Protein AF-A0AAT9GGW8-F1 (afdb_monomer)

Structure (mmCIF, N/CA/C/O backbone):
data_AF-A0AAT9GGW8-F1
#
_entry.id   AF-A0AAT9GGW8-F1
#
loop_
_atom_site.group_PDB
_atom_site.id
_atom_site.type_symbol
_atom_site.label_atom_id
_atom_site.label_alt_id
_atom_site.label_comp_id
_atom_site.label_asym_id
_atom_site.label_entity_id
_atom_site.label_seq_id
_atom_site.pdbx_PDB_ins_code
_atom_site.Cartn_x
_atom_site.Cartn_y
_atom_site.Cartn_z
_atom_site.occupancy
_atom_site.B_iso_or_equiv
_atom_site.auth_seq_id
_atom_site.auth_comp_id
_atom_site.auth_asym_id
_atom_site.auth_atom_id
_atom_site.pdbx_PDB_model_num
ATOM 1 N N . MET A 1 1 ? 1.748 -6.136 33.610 1.00 39.25 1 MET A N 1
ATOM 2 C CA . MET A 1 1 ? 0.748 -6.525 32.597 1.00 39.25 1 MET A CA 1
ATOM 3 C C . MET A 1 1 ? -0.474 -5.675 32.874 1.00 39.25 1 MET A C 1
ATOM 5 O O . MET A 1 1 ? -1.261 -6.036 33.737 1.00 39.25 1 MET A O 1
ATOM 9 N N . GLU A 1 2 ? -0.549 -4.494 32.266 1.00 43.25 2 GLU A N 1
ATOM 10 C CA . GLU A 1 2 ? -1.759 -3.670 32.322 1.00 43.25 2 GLU A CA 1
ATOM 11 C C . GLU A 1 2 ? -2.830 -4.357 31.473 1.00 43.25 2 GLU A C 1
ATOM 13 O O . GLU A 1 2 ? -2.576 -4.725 30.326 1.00 43.25 2 GLU A O 1
ATOM 18 N N . GLN A 1 3 ? -3.988 -4.629 32.073 1.00 42.25 3 GLN A N 1
ATOM 19 C CA . GLN A 1 3 ? -5.160 -5.096 31.342 1.00 42.25 3 GLN A CA 1
ATOM 20 C C . GLN A 1 3 ? -5.678 -3.920 30.510 1.00 42.25 3 GLN A C 1
ATOM 22 O O . GLN A 1 3 ? -6.207 -2.964 31.071 1.00 42.25 3 GLN A O 1
ATOM 27 N N . GLU A 1 4 ? -5.496 -3.976 29.189 1.00 46.75 4 GLU A N 1
ATOM 28 C CA . GLU A 1 4 ? -6.135 -3.036 28.264 1.00 46.75 4 GLU A CA 1
ATOM 29 C C . GLU A 1 4 ? -7.661 -3.124 28.415 1.00 46.75 4 GLU A C 1
ATOM 31 O O . GLU A 1 4 ? -8.244 -4.212 28.464 1.00 46.75 4 GLU A O 1
ATOM 36 N N . ASN A 1 5 ? -8.302 -1.963 28.524 1.00 54.16 5 ASN A N 1
ATOM 37 C CA . ASN A 1 5 ? -9.736 -1.835 28.736 1.00 54.16 5 ASN A CA 1
ATOM 38 C C . ASN A 1 5 ? -10.477 -2.278 27.453 1.00 54.16 5 ASN A C 1
ATOM 40 O O . ASN A 1 5 ? -10.202 -1.725 26.385 1.00 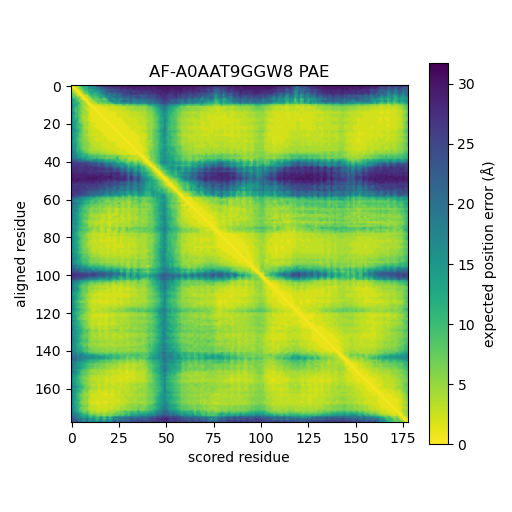54.16 5 ASN A O 1
ATOM 44 N N . PRO A 1 6 ? -11.426 -3.232 27.504 1.00 58.69 6 PRO A N 1
ATOM 45 C CA . PRO A 1 6 ? -12.020 -3.836 26.304 1.00 58.69 6 PRO A CA 1
ATOM 46 C C . PRO A 1 6 ? -12.742 -2.849 25.366 1.00 58.69 6 PRO A C 1
ATOM 48 O O . PRO A 1 6 ? -12.901 -3.140 24.180 1.00 58.69 6 PRO A O 1
ATOM 51 N N . SER A 1 7 ? -13.154 -1.673 25.856 1.00 61.94 7 SER A N 1
ATOM 52 C CA . SER A 1 7 ? -13.739 -0.601 25.035 1.00 61.94 7 SER A CA 1
ATOM 53 C C . SER A 1 7 ? -12.713 0.111 24.140 1.00 61.94 7 SER A C 1
ATOM 55 O O . SER A 1 7 ? -13.011 0.437 22.989 1.00 61.94 7 SER A O 1
ATOM 57 N N . GLU A 1 8 ? -11.490 0.322 24.631 1.00 62.25 8 GLU A N 1
ATOM 58 C CA . GLU A 1 8 ? -10.406 0.957 23.870 1.00 62.25 8 GLU A CA 1
ATOM 59 C C . GLU A 1 8 ? -9.864 0.004 22.803 1.00 62.25 8 GLU A C 1
ATOM 61 O O . GLU A 1 8 ? -9.620 0.409 21.663 1.00 62.25 8 GLU A O 1
ATOM 66 N N . THR A 1 9 ? -9.773 -1.288 23.134 1.00 61.94 9 THR A N 1
ATOM 67 C CA . THR A 1 9 ? -9.351 -2.333 22.195 1.00 61.94 9 THR A CA 1
ATOM 68 C C . THR A 1 9 ? -10.318 -2.452 21.013 1.00 61.94 9 THR A C 1
ATOM 70 O O . THR A 1 9 ? -9.878 -2.599 19.872 1.00 61.94 9 THR A O 1
ATOM 73 N N . ASN A 1 10 ? -11.629 -2.336 21.257 1.00 75.56 10 ASN A N 1
ATOM 74 C CA . ASN A 1 10 ? -12.635 -2.404 20.195 1.00 75.56 10 ASN A CA 1
ATOM 75 C C . ASN A 1 10 ? -12.562 -1.179 19.261 1.00 75.56 10 ASN A C 1
ATOM 77 O O . ASN A 1 10 ? -12.507 -1.326 18.040 1.00 75.56 10 ASN A O 1
ATOM 81 N N . THR A 1 11 ? -12.413 0.021 19.833 1.00 84.75 11 THR A N 1
ATOM 82 C CA . THR A 1 11 ? -12.262 1.276 19.072 1.00 84.75 11 THR A CA 1
ATOM 83 C C . THR A 1 11 ? -11.014 1.259 18.174 1.00 84.75 11 THR A C 1
ATOM 85 O O . THR A 1 11 ? -11.067 1.657 17.008 1.00 84.75 11 THR A O 1
ATOM 88 N N . LEU A 1 12 ? -9.877 0.754 18.674 1.00 87.44 12 LEU A N 1
ATOM 89 C CA . LEU A 1 12 ? -8.646 0.633 17.882 1.00 87.44 12 LEU A CA 1
ATOM 90 C C . LEU A 1 12 ? -8.810 -0.346 16.710 1.00 87.44 12 LEU A C 1
ATOM 92 O O . LEU A 1 12 ? -8.311 -0.098 15.608 1.00 87.44 12 LEU A O 1
ATOM 96 N N . GLN A 1 13 ? -9.511 -1.459 16.927 1.00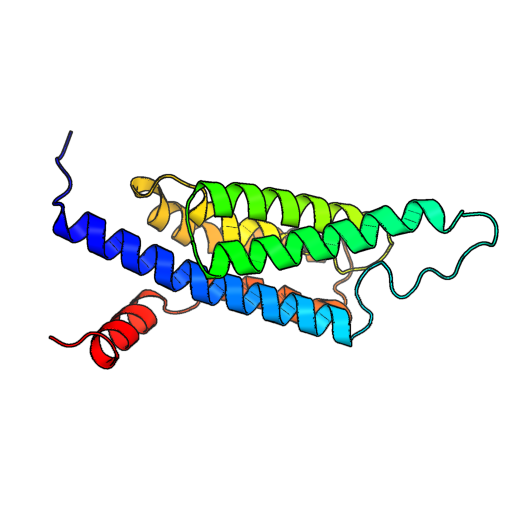 87.50 13 GLN A N 1
ATOM 97 C CA . GLN A 1 13 ? -9.777 -2.435 15.874 1.00 87.50 13 GLN A CA 1
ATOM 98 C C . GLN A 1 13 ? -10.686 -1.866 14.784 1.00 87.50 13 GLN A C 1
ATOM 100 O O . GLN A 1 13 ? -10.432 -2.097 13.601 1.00 87.50 13 GLN A O 1
ATOM 105 N N . GLU A 1 14 ? -11.713 -1.103 15.146 1.00 89.38 14 GLU A N 1
ATOM 106 C CA . GLU A 1 14 ? -12.577 -0.403 14.191 1.00 89.38 14 GLU A CA 1
ATOM 107 C C . GLU A 1 14 ? -11.804 0.637 13.382 1.00 89.38 14 GLU A C 1
ATOM 109 O O . GLU A 1 14 ? -11.874 0.632 12.150 1.00 89.38 14 GLU A O 1
ATOM 114 N N . TYR A 1 15 ? -10.973 1.442 14.049 1.00 91.31 15 TYR A N 1
ATOM 115 C CA . TYR A 1 15 ? -10.089 2.406 13.398 1.00 91.31 15 TYR A CA 1
ATOM 116 C C . TYR A 1 15 ? -9.149 1.735 12.386 1.00 91.31 15 TYR A C 1
ATOM 118 O O . TYR A 1 15 ? -9.053 2.147 11.226 1.00 91.31 15 TYR A O 1
ATOM 126 N N . LYS A 1 16 ? -8.511 0.628 12.783 1.00 91.44 16 LYS A N 1
ATOM 127 C CA . LYS A 1 16 ? -7.634 -0.164 11.912 1.00 91.44 16 LYS A CA 1
ATOM 128 C C . LYS A 1 16 ? -8.386 -0.715 10.698 1.00 91.44 16 LYS A C 1
ATOM 130 O O . LYS A 1 16 ? -7.886 -0.621 9.577 1.00 91.44 16 LYS A O 1
ATOM 135 N N . LYS A 1 17 ? -9.588 -1.271 10.891 1.00 91.00 17 LYS A N 1
ATOM 136 C CA . LYS A 1 17 ? -10.431 -1.788 9.796 1.00 91.00 17 LYS A CA 1
ATOM 137 C C . LYS A 1 17 ? -10.855 -0.670 8.840 1.00 91.00 17 LYS A C 1
ATOM 139 O O . LYS A 1 17 ? -10.838 -0.876 7.628 1.00 91.00 17 LYS A O 1
ATOM 144 N N . PHE A 1 18 ? -11.201 0.504 9.367 1.00 92.62 18 PHE A N 1
ATOM 145 C CA . PHE A 1 18 ? -11.548 1.687 8.580 1.00 92.62 18 PHE A CA 1
ATOM 146 C C . PHE A 1 18 ? -10.389 2.122 7.675 1.00 92.62 18 PHE A C 1
ATOM 148 O O . PHE A 1 18 ? -10.555 2.217 6.458 1.00 92.62 18 PHE A O 1
ATOM 155 N N . MET A 1 19 ? -9.194 2.299 8.244 1.00 93.94 19 MET A N 1
ATOM 156 C CA . MET A 1 19 ? -8.002 2.664 7.473 1.00 93.94 19 MET A CA 1
ATOM 157 C C . MET A 1 19 ? -7.664 1.611 6.416 1.00 93.94 19 MET A C 1
ATOM 159 O O . MET A 1 19 ? -7.423 1.951 5.258 1.00 93.94 19 MET A O 1
ATOM 163 N N . ALA A 1 20 ? -7.693 0.329 6.793 1.00 92.38 20 ALA A N 1
ATOM 164 C CA . ALA A 1 20 ? -7.398 -0.777 5.889 1.00 92.38 20 ALA A CA 1
ATOM 165 C C . ALA A 1 20 ? -8.328 -0.788 4.668 1.00 92.38 20 ALA A C 1
ATOM 167 O O . ALA A 1 20 ? -7.858 -0.982 3.551 1.00 92.38 20 ALA A O 1
ATOM 168 N N . ARG A 1 21 ? -9.626 -0.514 4.857 1.00 91.94 21 ARG A N 1
ATOM 169 C CA . ARG A 1 21 ? -10.605 -0.425 3.762 1.00 91.94 21 ARG A CA 1
ATOM 170 C C . ARG A 1 21 ? -10.289 0.703 2.790 1.00 91.94 21 ARG A C 1
ATOM 172 O O . ARG A 1 21 ? -10.301 0.488 1.58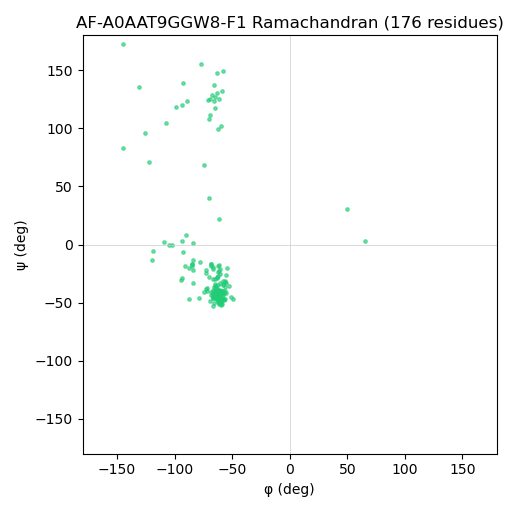2 1.00 91.94 21 ARG A O 1
ATOM 179 N N . ILE A 1 22 ? -9.976 1.891 3.302 1.00 92.44 22 ILE A N 1
ATOM 180 C CA . ILE A 1 22 ? -9.641 3.039 2.452 1.00 92.44 22 ILE A CA 1
ATOM 181 C C . ILE A 1 22 ? -8.357 2.759 1.667 1.00 92.44 22 ILE A C 1
ATOM 183 O O . ILE A 1 22 ? -8.317 2.984 0.461 1.00 92.44 22 ILE A O 1
ATOM 187 N N . ILE A 1 23 ? -7.329 2.216 2.322 1.00 92.94 23 ILE A N 1
ATOM 188 C CA . ILE A 1 23 ? -6.047 1.896 1.680 1.00 92.94 23 ILE A CA 1
ATOM 189 C C . ILE A 1 23 ? -6.213 0.781 0.649 1.00 92.94 23 ILE A C 1
ATOM 191 O O . ILE A 1 23 ? -5.679 0.892 -0.450 1.00 92.94 23 ILE A O 1
ATOM 195 N N . ALA A 1 24 ? -6.985 -0.263 0.955 1.00 91.75 24 ALA A N 1
ATOM 196 C CA . ALA A 1 24 ? -7.316 -1.309 -0.005 1.00 91.75 24 ALA A CA 1
ATOM 197 C C . ALA A 1 24 ? -8.050 -0.722 -1.218 1.00 91.75 24 ALA A C 1
ATOM 199 O O . ALA A 1 24 ? -7.634 -0.949 -2.348 1.00 91.75 24 ALA A O 1
ATOM 200 N N . GLY A 1 25 ? -9.077 0.105 -1.006 1.00 90.75 25 GLY A N 1
ATOM 201 C CA . GLY A 1 25 ? -9.789 0.778 -2.095 1.00 90.75 25 GLY A CA 1
ATOM 202 C C . GLY A 1 25 ? -8.863 1.651 -2.946 1.00 90.75 25 GLY A C 1
ATOM 203 O O . GLY A 1 25 ? -8.920 1.611 -4.173 1.00 90.75 25 GLY A O 1
ATOM 204 N N . TRP A 1 26 ? -7.944 2.376 -2.308 1.00 92.81 26 TRP A N 1
ATOM 205 C CA . TRP A 1 26 ? -6.938 3.181 -2.995 1.00 92.81 26 TRP A CA 1
ATOM 206 C C . TRP A 1 26 ? -6.005 2.319 -3.849 1.00 92.81 26 TRP A C 1
ATOM 208 O O . TRP A 1 26 ? -5.796 2.605 -5.028 1.00 92.81 26 TRP A O 1
ATOM 218 N N . LEU A 1 27 ? -5.469 1.235 -3.284 1.00 90.81 27 LEU A N 1
ATOM 219 C CA . LEU A 1 27 ? -4.628 0.290 -4.012 1.00 90.81 27 LEU A CA 1
ATOM 220 C C . LEU A 1 27 ? -5.388 -0.288 -5.214 1.00 90.81 27 LEU A C 1
ATOM 222 O O . LEU A 1 27 ? -4.839 -0.317 -6.310 1.00 90.81 27 LEU A O 1
ATOM 226 N N . PHE A 1 28 ? -6.660 -0.663 -5.051 1.00 89.50 28 PHE A N 1
ATOM 227 C CA . PHE A 1 28 ? -7.492 -1.158 -6.152 1.00 89.50 28 PHE A CA 1
ATOM 228 C C . PHE A 1 28 ? -7.590 -0.146 -7.298 1.00 89.50 28 PHE A C 1
ATOM 230 O O . PHE A 1 28 ? -7.367 -0.494 -8.457 1.00 89.50 28 PHE A O 1
ATOM 237 N N . LEU A 1 29 ? -7.867 1.122 -6.975 1.00 90.69 29 LEU A N 1
ATOM 238 C CA . LEU A 1 29 ? -7.943 2.200 -7.961 1.00 90.69 29 LEU A CA 1
ATOM 239 C C . LEU A 1 29 ? -6.616 2.396 -8.696 1.00 90.69 29 LEU A C 1
ATOM 241 O O . LEU A 1 29 ? -6.613 2.576 -9.910 1.00 90.69 29 LEU A O 1
ATOM 245 N N . ILE A 1 30 ? -5.483 2.307 -7.994 1.00 88.88 30 ILE A N 1
ATOM 246 C CA . ILE A 1 30 ? -4.164 2.361 -8.633 1.00 88.88 30 ILE A CA 1
ATOM 247 C C . ILE A 1 30 ? -4.003 1.210 -9.624 1.00 88.88 30 ILE A C 1
ATOM 249 O O . ILE A 1 30 ? -3.581 1.448 -10.753 1.00 88.88 30 ILE A O 1
ATOM 253 N N . PHE A 1 31 ? -4.358 -0.017 -9.237 1.00 83.88 31 PHE A N 1
ATOM 254 C CA . PHE A 1 31 ? -4.296 -1.175 -10.131 1.00 83.88 31 PHE A CA 1
ATOM 255 C C . PHE A 1 31 ? -5.159 -0.975 -11.384 1.00 83.88 31 PHE A C 1
ATOM 257 O O . PHE A 1 31 ? -4.691 -1.265 -12.484 1.00 83.88 31 PHE A O 1
ATOM 264 N N . LEU A 1 32 ? -6.366 -0.416 -11.246 1.00 85.12 32 LEU A N 1
ATOM 265 C CA . LEU A 1 32 ? -7.218 -0.064 -12.385 1.00 85.12 32 LEU A CA 1
ATOM 266 C C . LEU A 1 32 ? -6.584 1.013 -13.275 1.00 85.12 32 LEU A C 1
ATOM 268 O O . LEU A 1 32 ? -6.569 0.862 -14.492 1.00 85.12 32 LEU A O 1
ATOM 272 N N . CYS A 1 33 ? -6.018 2.076 -12.700 1.00 86.19 33 CYS A N 1
ATOM 273 C CA . CYS A 1 33 ? -5.332 3.122 -13.465 1.00 86.19 33 CYS A CA 1
ATOM 274 C C . CYS A 1 33 ? -4.116 2.579 -14.229 1.00 86.19 33 CYS A C 1
ATOM 276 O O . CYS A 1 33 ? -3.897 2.934 -15.388 1.00 86.19 33 CYS A O 1
ATOM 278 N N . LEU A 1 34 ? -3.325 1.706 -13.599 1.00 79.75 34 LEU A N 1
ATOM 279 C CA . LEU A 1 34 ? -2.182 1.054 -14.240 1.00 79.75 34 LEU A CA 1
ATOM 280 C C . LEU A 1 34 ? -2.623 0.109 -15.362 1.00 79.75 34 LEU A C 1
ATOM 282 O O . LEU A 1 34 ? -1.960 0.041 -16.395 1.00 79.75 34 LEU A O 1
ATOM 286 N N . TRP A 1 35 ? -3.753 -0.576 -15.184 1.00 77.75 35 TRP A N 1
ATOM 287 C CA . TRP A 1 35 ? -4.339 -1.417 -16.222 1.00 77.75 35 TRP A CA 1
ATOM 288 C C . TRP A 1 35 ? -4.830 -0.595 -17.416 1.00 77.75 35 TRP A C 1
ATOM 290 O O . TRP A 1 35 ? -4.385 -0.820 -18.533 1.00 77.75 35 TRP A O 1
ATOM 300 N N . MET A 1 36 ? -5.656 0.430 -17.183 1.00 80.44 36 MET A N 1
ATOM 301 C CA . MET A 1 36 ? -6.181 1.299 -18.248 1.00 80.44 36 MET A CA 1
ATOM 302 C C . MET A 1 36 ? -5.083 2.035 -19.030 1.00 80.44 36 MET A C 1
ATOM 304 O O . MET A 1 36 ? -5.291 2.417 -20.177 1.00 80.44 36 MET A O 1
ATOM 308 N N . SER A 1 37 ? -3.918 2.257 -18.415 1.00 75.44 37 SER A N 1
ATOM 309 C CA . SER A 1 37 ? -2.769 2.914 -19.052 1.00 75.44 37 SER A CA 1
ATOM 310 C C . SER A 1 37 ? -1.805 1.948 -19.754 1.00 75.44 37 SER A C 1
ATOM 312 O O . SER A 1 37 ? -0.726 2.379 -20.175 1.00 75.44 37 SER A O 1
ATOM 314 N N . ASN A 1 38 ? -2.164 0.660 -19.878 1.00 72.69 38 ASN A N 1
ATOM 315 C CA . ASN A 1 38 ? -1.315 -0.409 -20.424 1.00 72.69 38 ASN A CA 1
ATOM 316 C C . ASN A 1 38 ? 0.084 -0.429 -19.777 1.00 72.69 38 ASN A C 1
ATOM 318 O O . ASN A 1 38 ? 1.110 -0.715 -20.402 1.00 72.69 38 ASN A O 1
ATOM 322 N N . ALA A 1 39 ? 0.152 -0.020 -18.508 1.00 71.25 39 ALA A N 1
ATOM 323 C CA . ALA A 1 39 ? 1.393 0.091 -17.759 1.00 71.25 39 ALA A CA 1
ATOM 324 C C . ALA A 1 39 ? 1.785 -1.269 -17.154 1.00 71.25 39 ALA A C 1
ATOM 326 O O . ALA A 1 39 ? 2.968 -1.522 -16.917 1.00 71.25 39 ALA A O 1
ATOM 327 N N . LEU A 1 40 ? 0.821 -2.177 -16.990 1.00 69.88 40 LEU A N 1
ATOM 328 C CA . LEU A 1 40 ? 1.020 -3.533 -16.484 1.00 69.88 40 LEU A CA 1
ATOM 329 C C . LEU A 1 40 ? 1.918 -4.371 -17.416 1.00 69.88 40 LEU A C 1
ATOM 331 O O . LEU A 1 40 ? 1.936 -4.154 -18.631 1.00 69.88 40 LEU A O 1
ATOM 335 N N . PRO A 1 41 ? 2.715 -5.308 -16.868 1.00 55.84 41 PRO A N 1
ATOM 336 C CA . PRO A 1 41 ? 3.867 -5.900 -17.541 1.00 55.84 41 PRO A CA 1
ATOM 337 C C . PRO A 1 41 ? 3.455 -6.794 -18.720 1.00 55.84 41 PRO A C 1
ATOM 339 O O . PRO A 1 41 ? 4.264 -7.030 -19.609 1.00 55.84 41 PRO A O 1
ATOM 342 N N . PHE A 1 42 ? 2.195 -7.230 -18.765 1.00 57.97 42 PHE A N 1
ATOM 343 C CA . PHE A 1 42 ? 1.642 -8.106 -19.791 1.00 57.97 42 PHE A CA 1
ATOM 344 C C . PHE A 1 42 ? 1.178 -7.379 -21.066 1.00 57.97 42 PHE A C 1
ATOM 346 O O . PHE A 1 42 ? 0.985 -8.046 -22.075 1.00 57.97 42 PHE A O 1
ATOM 353 N N . ASP A 1 43 ? 1.045 -6.043 -21.071 1.00 51.81 43 ASP A N 1
ATOM 354 C CA . ASP A 1 43 ? 0.466 -5.329 -22.227 1.00 51.81 43 ASP A CA 1
ATOM 355 C C . ASP A 1 43 ? 1.479 -4.935 -23.321 1.00 51.81 43 ASP A C 1
ATOM 357 O O . ASP A 1 43 ? 1.083 -4.723 -24.464 1.00 51.81 43 ASP A O 1
ATOM 361 N N . HIS A 1 44 ? 2.786 -4.860 -23.027 1.00 47.38 44 HIS A N 1
ATOM 362 C CA . HIS A 1 44 ? 3.815 -4.484 -24.023 1.00 47.38 44 HIS A CA 1
ATOM 363 C C . HIS A 1 44 ? 5.125 -5.243 -23.800 1.00 47.38 44 HIS A C 1
ATOM 365 O O . HIS A 1 44 ? 6.062 -4.742 -23.171 1.00 47.38 44 HIS A O 1
ATOM 371 N N . VAL A 1 45 ? 5.196 -6.463 -24.305 1.00 47.81 45 VAL A N 1
ATOM 372 C CA . VAL A 1 45 ? 6.484 -7.089 -24.585 1.00 47.81 45 VAL A CA 1
ATOM 373 C C . VAL A 1 45 ? 6.594 -7.078 -26.098 1.00 47.81 45 VAL A C 1
ATOM 375 O O . VAL A 1 45 ? 5.891 -7.828 -26.766 1.00 47.81 45 VAL A O 1
ATOM 378 N N . ASP A 1 46 ? 7.410 -6.176 -26.648 1.00 45.41 46 ASP A N 1
ATOM 379 C CA . ASP A 1 46 ? 7.869 -6.323 -28.028 1.00 45.41 46 ASP A CA 1
ATOM 380 C C . ASP A 1 46 ? 8.663 -7.627 -28.061 1.00 45.41 46 ASP A C 1
ATOM 382 O O . ASP A 1 46 ? 9.784 -7.704 -27.557 1.00 45.41 46 ASP A O 1
ATOM 386 N N . PHE A 1 47 ? 8.023 -8.696 -28.528 1.00 46.31 47 PHE A N 1
ATOM 387 C CA . PHE A 1 47 ? 8.594 -10.031 -28.495 1.00 46.31 47 PHE A CA 1
ATOM 388 C C . PHE A 1 47 ? 9.830 -10.076 -29.407 1.00 46.31 47 PHE A C 1
ATOM 390 O O . PHE A 1 47 ? 9.679 -9.959 -30.627 1.00 46.31 47 PHE A O 1
ATOM 397 N N . PRO A 1 48 ? 11.052 -10.343 -28.906 1.00 44.03 48 PRO A N 1
ATOM 398 C CA . PRO A 1 48 ? 11.995 -11.071 -29.738 1.00 44.03 48 PRO A CA 1
ATOM 399 C C . PRO A 1 48 ? 11.336 -12.428 -30.018 1.00 44.03 48 PRO A C 1
ATOM 401 O O . PRO A 1 48 ? 10.914 -13.101 -29.078 1.00 44.03 48 PRO A O 1
ATOM 404 N N . GLY A 1 49 ? 11.192 -12.809 -31.291 1.00 49.06 49 GLY A N 1
ATOM 405 C CA . GLY A 1 49 ? 10.388 -13.952 -31.768 1.00 49.06 49 GLY A CA 1
ATOM 406 C C . GLY A 1 49 ? 10.789 -15.356 -31.279 1.00 49.06 49 GLY A C 1
ATOM 407 O O . GLY A 1 49 ? 10.458 -16.338 -31.931 1.00 49.06 49 GLY A O 1
ATOM 408 N N . PHE A 1 50 ? 11.509 -15.459 -30.162 1.00 44.47 50 PHE A N 1
ATOM 409 C CA . PHE A 1 50 ? 12.035 -16.677 -29.554 1.00 44.47 50 PHE A CA 1
ATOM 410 C C . PHE A 1 50 ? 11.508 -16.972 -28.138 1.00 44.47 50 PHE A C 1
ATOM 412 O O . PHE A 1 50 ? 11.838 -18.026 -27.601 1.00 44.47 50 PHE A O 1
ATOM 419 N N . ILE A 1 51 ? 10.717 -16.089 -27.513 1.00 46.50 51 ILE A N 1
ATOM 420 C CA . ILE A 1 51 ? 10.169 -16.337 -26.166 1.00 46.50 51 ILE A CA 1
ATOM 421 C C . ILE A 1 51 ? 8.728 -16.843 -26.281 1.00 46.50 51 ILE A C 1
ATOM 423 O O . ILE A 1 51 ? 7.858 -16.153 -26.805 1.00 46.50 51 ILE A O 1
ATOM 427 N N . ASP A 1 52 ? 8.502 -18.062 -25.790 1.00 48.75 52 ASP A N 1
ATOM 428 C CA . ASP A 1 52 ? 7.225 -18.774 -25.852 1.00 48.75 52 ASP A CA 1
ATOM 429 C C . ASP A 1 52 ? 6.132 -18.066 -25.006 1.00 48.75 52 ASP A C 1
ATOM 431 O O . ASP A 1 52 ? 6.316 -17.874 -23.796 1.00 48.75 52 ASP A O 1
ATOM 435 N N . PRO A 1 53 ? 4.980 -17.699 -25.606 1.00 52.28 53 PRO A N 1
ATOM 436 C CA . PRO A 1 53 ? 3.826 -17.111 -24.918 1.00 52.28 53 PRO A CA 1
ATOM 437 C C . PRO A 1 53 ? 3.291 -17.930 -23.729 1.00 52.28 53 PRO A C 1
ATOM 439 O O . PRO A 1 53 ? 2.606 -17.378 -22.866 1.00 52.28 53 PRO A O 1
ATOM 442 N N . SER A 1 54 ? 3.591 -19.232 -23.653 1.00 52.31 54 SER A N 1
ATOM 443 C CA . SER A 1 54 ? 3.161 -20.116 -22.560 1.00 52.31 54 SER A CA 1
ATOM 444 C C . SER A 1 54 ? 3.735 -19.719 -21.189 1.00 52.31 54 SER A C 1
ATOM 446 O O . SER A 1 54 ? 3.062 -19.879 -20.168 1.00 52.31 54 SER A O 1
ATOM 448 N N . TYR A 1 55 ? 4.919 -19.095 -21.150 1.00 49.50 55 TYR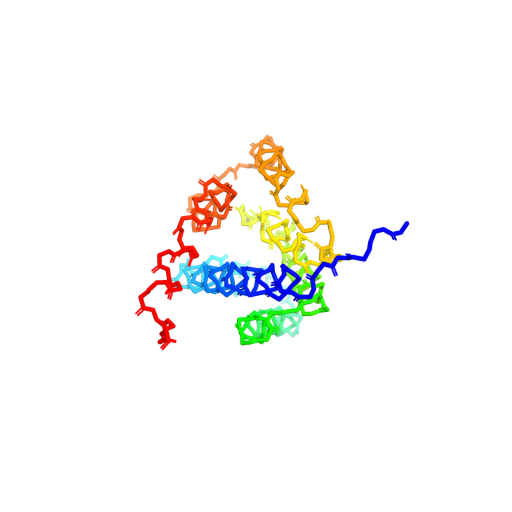 A N 1
ATOM 449 C CA . TYR A 1 55 ? 5.531 -18.581 -19.917 1.00 49.50 55 TYR A CA 1
ATOM 450 C C . TYR A 1 55 ? 4.827 -17.323 -19.374 1.00 49.50 55 TYR A C 1
ATOM 452 O O . TYR A 1 55 ? 4.900 -17.049 -18.175 1.00 49.50 55 TYR A O 1
ATOM 460 N N . PHE A 1 56 ? 4.093 -16.588 -20.220 1.00 49.81 56 PHE A N 1
ATOM 461 C CA . PHE A 1 56 ? 3.393 -15.348 -19.854 1.00 49.81 56 PHE A CA 1
ATOM 462 C C . PHE A 1 56 ? 2.001 -15.558 -19.249 1.00 49.81 56 PHE A C 1
ATOM 464 O O . PHE A 1 56 ? 1.492 -14.660 -18.573 1.00 49.81 56 PHE A O 1
ATOM 471 N N . GLN A 1 57 ? 1.393 -16.744 -19.397 1.00 52.00 57 GLN A N 1
ATOM 472 C CA . GLN A 1 57 ? 0.143 -17.061 -18.688 1.00 52.00 57 GLN A CA 1
ATOM 473 C C . GLN A 1 57 ? 0.311 -16.902 -17.169 1.00 52.00 57 GLN A C 1
ATOM 475 O O . GLN A 1 57 ? -0.609 -16.469 -16.477 1.00 52.00 57 GLN A O 1
ATOM 480 N N . VAL A 1 58 ? 1.516 -17.172 -16.658 1.00 54.31 58 VAL A N 1
ATOM 481 C CA . VAL A 1 58 ? 1.866 -17.090 -15.237 1.00 54.31 58 VAL A CA 1
ATOM 482 C C . VAL A 1 58 ? 1.752 -15.655 -14.690 1.00 54.31 58 VAL A C 1
ATOM 484 O O . VAL A 1 58 ? 1.444 -15.491 -13.512 1.00 54.31 58 VAL A O 1
ATOM 487 N N . ASP A 1 59 ? 1.924 -14.609 -15.507 1.00 62.06 59 ASP A N 1
ATOM 488 C CA . ASP A 1 59 ? 1.879 -13.211 -15.043 1.00 62.06 59 ASP A CA 1
ATOM 489 C C . ASP A 1 59 ? 0.459 -12.631 -14.954 1.00 62.06 59 ASP A C 1
ATOM 491 O O . ASP A 1 59 ? 0.162 -11.874 -14.025 1.00 62.06 59 ASP A O 1
ATOM 495 N N . VAL A 1 60 ? -0.457 -13.044 -15.838 1.00 64.56 60 VAL A N 1
ATOM 496 C CA . VAL A 1 60 ? -1.880 -12.659 -15.751 1.00 64.56 60 VAL A CA 1
ATOM 497 C C . VAL A 1 60 ? -2.512 -13.238 -14.485 1.00 64.56 60 VAL A C 1
ATOM 499 O O . VAL A 1 60 ? -3.200 -12.527 -13.749 1.00 64.56 60 VAL A O 1
ATOM 502 N N . TRP A 1 61 ? -2.216 -14.503 -14.166 1.00 67.44 61 TRP A N 1
ATOM 503 C CA . TRP A 1 61 ? -2.690 -15.127 -12.931 1.00 67.44 61 TRP A CA 1
ATOM 504 C C . TRP A 1 61 ? -2.207 -14.378 -11.688 1.00 67.44 61 TRP A C 1
ATOM 506 O O . TRP A 1 61 ? -3.002 -14.161 -10.777 1.00 67.44 61 TRP A O 1
ATOM 516 N N . LYS A 1 62 ? -0.953 -13.902 -11.649 1.00 70.19 62 LYS A N 1
ATOM 517 C CA . LYS A 1 62 ? -0.438 -13.097 -10.521 1.00 70.19 62 LYS A CA 1
ATOM 518 C C . LYS A 1 62 ? -1.246 -11.819 -10.308 1.00 70.19 62 LYS A C 1
ATOM 520 O O . LYS A 1 62 ? -1.528 -11.465 -9.162 1.00 70.19 62 LYS A O 1
ATOM 525 N N . TRP A 1 63 ? -1.640 -11.135 -11.382 1.00 72.00 63 TRP A N 1
ATOM 526 C CA . TRP A 1 63 ? -2.495 -9.950 -11.293 1.00 72.00 63 TRP A CA 1
ATOM 527 C C . TRP A 1 63 ? -3.904 -10.289 -10.797 1.00 72.00 63 TRP A C 1
ATOM 529 O O . TRP A 1 63 ? -4.403 -9.623 -9.887 1.00 72.00 63 TRP A O 1
ATOM 539 N N . ILE A 1 64 ? -4.519 -11.355 -11.319 1.00 74.19 64 ILE A N 1
ATOM 540 C CA . ILE A 1 64 ? -5.834 -11.831 -10.860 1.00 74.19 64 ILE A CA 1
ATOM 541 C C . ILE A 1 64 ? -5.773 -12.200 -9.375 1.00 74.19 64 ILE A C 1
ATOM 543 O O . ILE A 1 64 ? -6.612 -11.751 -8.599 1.00 74.19 64 ILE A O 1
ATOM 547 N N . PHE A 1 65 ? -4.755 -12.947 -8.939 1.00 80.25 65 PHE A N 1
ATOM 548 C CA . PHE A 1 65 ? -4.583 -13.307 -7.532 1.00 80.25 65 PHE A CA 1
ATOM 549 C C . PHE A 1 65 ? -4.384 -12.078 -6.645 1.00 80.25 65 PHE A C 1
ATOM 551 O O . PHE A 1 65 ? -5.026 -11.973 -5.602 1.00 80.25 65 PHE A O 1
ATOM 558 N N . THR A 1 66 ? -3.544 -11.128 -7.063 1.00 81.62 66 THR A N 1
ATOM 559 C CA . THR A 1 66 ? -3.248 -9.923 -6.272 1.00 81.62 66 THR A CA 1
ATOM 560 C C . THR A 1 66 ? -4.480 -9.025 -6.152 1.00 81.62 66 THR A C 1
ATOM 562 O O . THR A 1 66 ? -4.820 -8.606 -5.050 1.00 81.62 66 THR A O 1
ATOM 565 N N . SER A 1 67 ? -5.197 -8.778 -7.253 1.00 80.00 67 SER A N 1
ATOM 566 C CA . SER A 1 67 ? -6.436 -7.984 -7.262 1.00 80.00 67 SER A CA 1
ATOM 567 C C . SER A 1 67 ? -7.577 -8.668 -6.500 1.00 80.00 67 SER A C 1
ATOM 569 O O . SER A 1 67 ? -8.282 -8.012 -5.734 1.00 80.00 67 SER A O 1
ATOM 571 N N . THR A 1 68 ? -7.710 -9.991 -6.611 1.00 82.00 68 THR A N 1
ATOM 572 C CA . THR A 1 68 ? -8.692 -10.771 -5.842 1.00 82.00 68 THR A CA 1
ATOM 573 C C . THR A 1 68 ? -8.405 -10.694 -4.345 1.00 82.00 68 THR A C 1
ATOM 575 O O . THR A 1 68 ? -9.303 -10.407 -3.557 1.00 82.00 68 THR A O 1
ATOM 578 N N . PHE A 1 69 ? -7.152 -10.884 -3.924 1.00 85.50 69 PHE A N 1
ATOM 579 C CA . PHE A 1 69 ? -6.788 -10.767 -2.509 1.00 85.50 69 PHE A CA 1
ATOM 580 C C . PHE A 1 69 ? -6.923 -9.347 -1.970 1.00 85.50 69 PHE A C 1
ATOM 582 O O . PHE A 1 69 ? -7.223 -9.164 -0.793 1.00 85.50 69 PHE A O 1
ATOM 589 N N . LEU A 1 70 ? -6.743 -8.345 -2.821 1.00 86.19 70 LEU A N 1
ATOM 590 C CA . LEU A 1 70 ? -6.977 -6.953 -2.476 1.00 86.19 70 LEU A CA 1
ATOM 591 C C . LEU A 1 70 ? -8.469 -6.700 -2.198 1.00 86.19 70 LEU A C 1
ATOM 593 O O . LEU A 1 70 ? -8.796 -6.066 -1.196 1.00 86.19 70 LEU A O 1
ATOM 597 N N . LEU A 1 71 ? -9.377 -7.280 -2.993 1.00 84.88 71 LEU A N 1
ATOM 598 C CA . LEU A 1 71 ? -10.819 -7.273 -2.707 1.00 84.88 71 LEU A CA 1
ATOM 599 C C . LEU A 1 71 ? -11.160 -8.048 -1.424 1.00 84.88 71 LEU A C 1
ATOM 601 O O . LEU A 1 71 ? -11.972 -7.586 -0.625 1.00 84.88 71 LEU A O 1
ATOM 605 N N . ILE A 1 72 ? -10.516 -9.191 -1.174 1.00 84.62 72 ILE A N 1
ATOM 606 C CA . ILE A 1 72 ? -10.691 -9.932 0.087 1.00 84.62 72 ILE A CA 1
ATOM 607 C C . ILE A 1 72 ? -10.253 -9.071 1.277 1.00 84.62 72 ILE A C 1
ATOM 609 O O . ILE A 1 72 ? -10.979 -8.982 2.263 1.00 84.62 72 ILE A O 1
ATOM 613 N N . PHE A 1 73 ? -9.102 -8.402 1.184 1.00 87.94 73 PHE A N 1
ATOM 614 C CA . PHE A 1 73 ? -8.593 -7.520 2.234 1.00 87.94 73 PHE A CA 1
ATOM 615 C C . PHE A 1 73 ? -9.484 -6.291 2.456 1.00 87.94 73 PHE A C 1
ATOM 617 O O . PHE A 1 73 ? -9.654 -5.858 3.593 1.00 87.94 73 PHE A O 1
ATOM 624 N N . LEU A 1 74 ? -10.101 -5.763 1.395 1.00 84.94 74 LEU A N 1
ATOM 625 C CA . LEU A 1 74 ? -11.105 -4.703 1.483 1.00 84.94 74 LEU A CA 1
ATOM 626 C C . LEU A 1 74 ? -12.319 -5.147 2.322 1.00 84.94 74 LEU A C 1
ATOM 628 O O . LEU A 1 74 ? -12.807 -4.389 3.157 1.00 84.94 74 LEU A O 1
ATOM 632 N N . ILE A 1 75 ? -12.804 -6.375 2.126 1.00 82.44 75 ILE A N 1
ATOM 633 C CA . ILE A 1 75 ? -13.998 -6.890 2.817 1.00 82.44 75 ILE A CA 1
ATOM 634 C C . ILE A 1 75 ? -13.658 -7.333 4.250 1.00 82.44 75 ILE A C 1
ATOM 636 O O . ILE A 1 75 ? -14.356 -6.970 5.202 1.00 82.44 75 ILE A O 1
ATOM 640 N N . LEU A 1 76 ? -12.566 -8.083 4.409 1.00 85.88 76 LEU A N 1
ATOM 641 C CA . LEU A 1 76 ? -12.108 -8.704 5.654 1.00 85.88 76 LEU A CA 1
ATOM 642 C C . LEU A 1 76 ? -10.687 -8.230 6.010 1.00 85.88 76 LEU A C 1
ATOM 644 O O . LEU A 1 76 ? -9.733 -9.010 5.933 1.00 85.88 76 LEU A O 1
ATOM 648 N N . PRO A 1 77 ? -10.515 -6.960 6.418 1.00 85.56 77 PRO A N 1
ATOM 649 C CA . PRO A 1 77 ? -9.213 -6.451 6.816 1.00 85.56 77 PRO A CA 1
ATOM 650 C C . PRO A 1 77 ? -8.770 -7.092 8.133 1.00 85.56 77 PRO A C 1
ATOM 652 O O . PRO A 1 77 ? -9.329 -6.843 9.202 1.00 85.56 77 PRO A O 1
ATOM 655 N N . GLY A 1 78 ? -7.734 -7.920 8.053 1.00 88.50 78 GLY A N 1
ATOM 656 C CA . GLY A 1 78 ? -7.111 -8.582 9.189 1.00 88.50 78 GLY A CA 1
ATOM 657 C C . GLY A 1 78 ? -5.600 -8.728 9.033 1.00 88.50 78 GLY A C 1
ATOM 658 O O . GLY A 1 78 ? -5.014 -8.460 7.982 1.00 88.50 78 GLY A O 1
ATOM 659 N N . ARG A 1 79 ? -4.957 -9.193 10.107 1.00 90.44 79 ARG A N 1
ATOM 660 C CA . ARG A 1 79 ? -3.502 -9.376 10.156 1.00 90.44 79 ARG A CA 1
ATOM 661 C C . ARG A 1 79 ? -3.005 -10.345 9.084 1.00 90.44 79 ARG A C 1
ATOM 663 O O . ARG A 1 79 ? -2.089 -10.027 8.336 1.00 90.44 79 ARG A O 1
ATOM 670 N N . TYR A 1 80 ? -3.622 -11.521 8.996 1.00 90.31 80 TYR A N 1
ATOM 671 C CA . TYR A 1 80 ? -3.206 -12.560 8.052 1.00 90.31 80 TYR A CA 1
ATOM 672 C C . TYR A 1 80 ? -3.472 -12.162 6.602 1.00 90.31 80 TYR A C 1
ATOM 674 O O . TYR A 1 80 ? -2.613 -12.354 5.749 1.00 90.31 80 TYR A O 1
ATOM 682 N N . THR A 1 81 ? -4.616 -11.533 6.330 1.00 90.94 81 THR A N 1
ATOM 683 C CA . THR A 1 81 ? -4.927 -11.000 4.999 1.00 90.94 81 THR A CA 1
ATOM 684 C C . THR A 1 81 ? -3.960 -9.887 4.597 1.00 90.94 81 THR A C 1
ATOM 686 O O . THR A 1 81 ? -3.559 -9.848 3.442 1.00 90.94 81 THR A O 1
ATOM 689 N N . ALA A 1 82 ? -3.519 -9.036 5.535 1.00 90.31 82 ALA A N 1
ATOM 690 C CA . ALA A 1 82 ? -2.498 -8.021 5.270 1.00 90.31 82 ALA A CA 1
ATOM 691 C C . ALA A 1 82 ? -1.136 -8.651 4.950 1.00 90.31 82 ALA A C 1
ATOM 693 O O . ALA A 1 82 ? -0.481 -8.220 4.009 1.00 90.31 82 ALA A O 1
ATOM 694 N N . ILE A 1 83 ? -0.725 -9.691 5.689 1.00 91.81 83 ILE A N 1
ATOM 695 C CA . ILE A 1 83 ? 0.527 -10.426 5.429 1.00 91.81 83 ILE A CA 1
ATOM 696 C C . ILE A 1 83 ? 0.497 -11.066 4.040 1.00 91.81 83 ILE A C 1
ATOM 698 O O . ILE A 1 83 ? 1.432 -10.889 3.262 1.00 91.81 83 ILE A O 1
ATOM 702 N N . ILE A 1 84 ? -0.578 -11.793 3.722 1.00 91.50 84 ILE A N 1
ATOM 703 C CA . ILE A 1 84 ? -0.724 -12.455 2.422 1.00 91.50 84 ILE A CA 1
ATOM 704 C C . ILE A 1 84 ? -0.744 -11.408 1.309 1.00 91.50 84 ILE A C 1
ATOM 706 O O . ILE A 1 84 ? -0.018 -11.552 0.331 1.00 91.50 84 ILE A O 1
ATOM 710 N N . LEU A 1 85 ? -1.508 -10.324 1.471 1.00 91.19 85 LEU A N 1
ATOM 711 C CA . LEU A 1 85 ? -1.562 -9.260 0.475 1.00 91.19 85 LEU A CA 1
ATOM 712 C C . LEU A 1 85 ? -0.204 -8.568 0.305 1.00 91.19 85 LEU A C 1
ATOM 714 O O . LEU A 1 85 ? 0.198 -8.321 -0.825 1.00 91.19 85 LEU A O 1
ATOM 718 N N . ALA A 1 86 ? 0.533 -8.307 1.387 1.00 91.00 86 ALA A N 1
ATOM 719 C CA . ALA A 1 86 ? 1.876 -7.732 1.322 1.00 91.00 86 ALA A CA 1
ATOM 720 C C . ALA A 1 86 ? 2.848 -8.654 0.575 1.00 91.00 86 ALA A C 1
ATOM 722 O O . ALA A 1 86 ? 3.624 -8.181 -0.254 1.00 91.00 86 ALA A O 1
ATOM 723 N N . PHE A 1 87 ? 2.767 -9.966 0.811 1.00 90.12 87 PHE A N 1
ATOM 724 C CA . PHE A 1 87 ? 3.551 -10.953 0.073 1.00 90.12 87 PHE A CA 1
ATOM 725 C C . PHE A 1 87 ? 3.181 -10.974 -1.415 1.00 90.12 87 PHE A C 1
ATOM 727 O O . PHE A 1 87 ? 4.066 -10.911 -2.265 1.00 90.12 87 PHE A O 1
ATOM 734 N N . LEU A 1 88 ? 1.885 -10.995 -1.741 1.00 88.62 88 LEU A N 1
ATOM 735 C CA . LEU A 1 88 ? 1.402 -10.963 -3.124 1.00 88.62 88 LEU A CA 1
ATOM 736 C C . LEU A 1 88 ? 1.805 -9.671 -3.838 1.00 88.62 88 LEU A C 1
ATOM 738 O O . LEU A 1 88 ? 2.268 -9.731 -4.971 1.00 88.62 88 LEU A O 1
ATOM 742 N N . MET A 1 89 ? 1.707 -8.518 -3.173 1.00 87.25 89 MET A N 1
ATOM 743 C CA . MET A 1 89 ? 2.173 -7.242 -3.716 1.00 87.25 89 MET A CA 1
ATOM 744 C C . MET A 1 89 ? 3.686 -7.228 -3.912 1.00 87.25 89 MET A C 1
ATOM 746 O O . MET A 1 89 ? 4.152 -6.768 -4.948 1.00 87.25 89 MET A O 1
ATOM 750 N N . GLY A 1 90 ? 4.456 -7.771 -2.969 1.00 85.62 90 GLY A N 1
ATOM 751 C CA . GLY A 1 90 ? 5.905 -7.903 -3.109 1.00 85.62 90 GLY A CA 1
ATOM 752 C C . GLY A 1 90 ? 6.280 -8.785 -4.294 1.00 85.62 90 GLY A C 1
ATOM 753 O O . GLY A 1 90 ? 7.127 -8.407 -5.101 1.00 85.62 90 GLY A O 1
ATOM 754 N N . PHE A 1 91 ? 5.595 -9.917 -4.453 1.00 80.75 91 PHE A N 1
ATOM 755 C CA . PHE A 1 91 ? 5.788 -10.813 -5.586 1.00 80.75 91 PHE A CA 1
ATOM 756 C C . PHE A 1 91 ? 5.375 -10.159 -6.910 1.00 80.75 91 PHE A C 1
ATOM 758 O O . PHE A 1 91 ? 6.108 -10.245 -7.891 1.00 80.75 91 PHE A O 1
ATOM 765 N N . PHE A 1 92 ? 4.249 -9.442 -6.930 1.00 78.19 92 PHE A N 1
ATOM 766 C CA . PHE A 1 92 ? 3.802 -8.665 -8.081 1.00 78.19 92 PHE A CA 1
ATOM 767 C C . PHE A 1 92 ? 4.846 -7.615 -8.477 1.00 78.19 92 PHE A C 1
ATOM 769 O O . PHE A 1 92 ? 5.279 -7.600 -9.621 1.00 78.19 92 PHE A O 1
ATOM 776 N N . ILE A 1 93 ? 5.335 -6.797 -7.5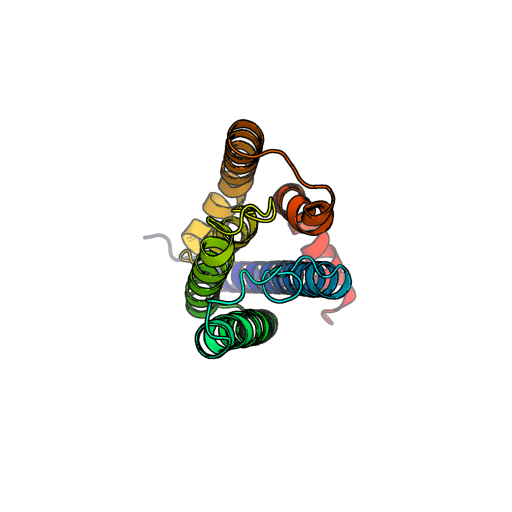45 1.00 78.19 93 ILE A N 1
ATOM 777 C CA . ILE A 1 93 ? 6.377 -5.789 -7.803 1.00 78.19 93 ILE A CA 1
ATOM 778 C C . ILE A 1 93 ? 7.692 -6.431 -8.261 1.00 78.19 93 ILE A C 1
ATOM 780 O O . ILE A 1 93 ? 8.343 -5.902 -9.161 1.00 78.19 93 ILE A O 1
ATOM 784 N N . TYR A 1 94 ? 8.077 -7.576 -7.688 1.00 76.25 94 TYR A N 1
ATOM 785 C CA . TYR A 1 94 ? 9.275 -8.311 -8.097 1.00 76.25 94 TYR A CA 1
ATOM 786 C C . TYR A 1 94 ? 9.235 -8.692 -9.582 1.00 76.25 94 TYR A C 1
ATOM 788 O O . TYR A 1 94 ? 10.262 -8.610 -10.252 1.00 76.25 94 TYR A O 1
ATOM 796 N N . THR A 1 95 ? 8.056 -9.007 -10.136 1.00 73.19 95 THR A N 1
ATOM 797 C CA . THR A 1 95 ? 7.938 -9.273 -11.583 1.00 73.19 95 THR A CA 1
ATOM 798 C C . THR A 1 95 ? 8.312 -8.071 -12.450 1.00 73.19 95 THR A C 1
ATOM 800 O O . THR A 1 95 ? 8.757 -8.265 -13.574 1.00 73.19 95 THR A O 1
ATOM 803 N N . TYR A 1 96 ? 8.241 -6.839 -11.932 1.00 69.38 96 TYR A N 1
ATOM 804 C CA . TYR A 1 96 ? 8.662 -5.645 -12.667 1.00 69.38 96 TYR A CA 1
ATOM 805 C C . TYR A 1 96 ? 10.157 -5.346 -12.565 1.00 69.38 96 TYR A C 1
ATOM 807 O O . TYR A 1 96 ? 10.655 -4.599 -13.408 1.00 69.38 96 TYR A O 1
ATOM 815 N N . LEU A 1 97 ? 10.876 -5.932 -11.598 1.00 65.62 97 LEU A N 1
ATOM 816 C CA . LEU A 1 97 ? 12.276 -5.605 -11.291 1.00 65.62 97 LEU A CA 1
ATOM 817 C C . LEU A 1 97 ? 13.202 -5.739 -12.514 1.00 65.62 97 LEU A C 1
ATOM 819 O O . LEU A 1 97 ? 14.133 -4.955 -12.664 1.00 65.62 97 LEU A O 1
ATOM 823 N N . TYR A 1 98 ? 12.910 -6.686 -13.412 1.00 59.38 98 TYR A N 1
ATOM 824 C CA . TYR A 1 98 ? 13.721 -6.972 -14.603 1.00 59.38 98 TYR A CA 1
ATOM 825 C C . TYR A 1 98 ? 13.065 -6.564 -15.927 1.00 59.38 98 TYR A C 1
ATOM 827 O O . TYR A 1 98 ? 13.645 -6.764 -16.988 1.00 59.38 98 TYR A O 1
ATOM 835 N N . THR A 1 99 ? 11.870 -5.967 -15.892 1.00 59.31 99 THR A N 1
ATOM 836 C CA . THR A 1 99 ? 11.122 -5.607 -17.115 1.00 59.31 99 THR A CA 1
ATOM 837 C C . THR A 1 99 ? 11.547 -4.267 -17.719 1.00 59.31 99 THR A C 1
ATOM 839 O O . THR A 1 99 ? 10.948 -3.812 -18.689 1.00 59.31 99 THR A O 1
ATOM 842 N N . GLY A 1 100 ? 12.533 -3.582 -17.127 1.00 51.91 100 GLY A N 1
ATOM 843 C CA . GLY A 1 100 ? 12.951 -2.234 -17.537 1.00 51.91 100 GLY A CA 1
ATOM 844 C C . GLY A 1 100 ? 11.876 -1.157 -17.327 1.00 51.91 100 GLY A C 1
ATOM 845 O O . GLY A 1 100 ? 12.081 0.006 -17.670 1.00 51.91 100 GLY A O 1
ATOM 846 N N . ARG A 1 101 ? 10.718 -1.519 -16.759 1.00 58.44 101 ARG A N 1
ATOM 847 C CA . ARG A 1 101 ? 9.611 -0.603 -16.504 1.00 58.44 101 ARG A CA 1
ATOM 848 C C . ARG A 1 101 ? 9.769 0.028 -15.130 1.00 58.44 101 ARG A C 1
ATOM 850 O O . ARG A 1 101 ? 9.773 -0.652 -14.109 1.00 58.44 101 ARG A O 1
ATOM 857 N N . ALA A 1 102 ? 9.794 1.353 -15.106 1.00 56.41 102 ALA A N 1
ATOM 858 C CA . ALA A 1 102 ? 9.846 2.202 -13.915 1.00 56.41 102 ALA A CA 1
ATOM 859 C C . ALA A 1 102 ? 8.536 2.210 -13.079 1.00 56.41 102 ALA A C 1
ATOM 861 O O . ALA A 1 102 ? 8.089 3.248 -12.598 1.00 56.41 102 ALA A O 1
ATOM 862 N N . LEU A 1 103 ? 7.898 1.043 -12.939 1.00 65.00 103 LEU A N 1
ATOM 863 C CA . LEU A 1 103 ? 6.699 0.781 -12.129 1.00 65.00 103 LEU A CA 1
ATOM 864 C C . LEU A 1 103 ? 7.004 0.023 -10.837 1.00 65.00 103 LEU A C 1
ATOM 866 O O . LEU A 1 103 ? 6.087 -0.245 -10.060 1.00 65.00 103 LEU A O 1
ATOM 870 N N . PHE A 1 104 ? 8.274 -0.307 -10.591 1.00 73.44 104 PHE A N 1
ATOM 871 C CA . PHE A 1 104 ? 8.710 -0.822 -9.303 1.00 73.44 104 PHE A CA 1
ATOM 872 C C . PHE A 1 104 ? 8.406 0.228 -8.228 1.00 73.44 104 PHE A C 1
ATOM 874 O O . PHE A 1 104 ? 9.093 1.231 -8.119 1.00 73.44 104 PHE A O 1
ATOM 881 N N . ASN A 1 105 ? 7.342 0.043 -7.449 1.00 79.12 105 ASN A N 1
ATOM 882 C CA . ASN A 1 105 ? 6.990 0.988 -6.398 1.00 79.12 105 ASN A CA 1
ATOM 883 C C . ASN A 1 105 ? 6.863 0.262 -5.055 1.00 79.12 105 ASN A C 1
ATOM 885 O O . ASN A 1 105 ? 5.808 -0.280 -4.735 1.00 79.12 105 ASN A O 1
ATOM 889 N N . PRO A 1 106 ? 7.916 0.264 -4.232 1.00 81.44 106 PRO A N 1
ATOM 890 C CA . PRO A 1 106 ? 7.923 -0.469 -2.969 1.00 81.44 106 PRO A CA 1
ATOM 891 C C . PRO A 1 106 ? 6.841 -0.003 -1.972 1.00 81.44 106 PRO A C 1
ATOM 893 O O . PRO A 1 106 ? 6.482 -0.763 -1.070 1.00 81.44 106 PRO A O 1
ATOM 896 N N . ALA A 1 107 ? 6.251 1.190 -2.153 1.00 85.88 107 ALA A N 1
ATOM 897 C CA . ALA A 1 107 ? 5.145 1.668 -1.320 1.00 85.88 107 ALA A CA 1
ATOM 898 C C . ALA A 1 107 ? 3.944 0.713 -1.294 1.00 85.88 107 ALA A C 1
ATOM 900 O O . ALA A 1 107 ? 3.295 0.613 -0.258 1.00 85.88 107 ALA A O 1
ATOM 901 N N . PHE A 1 108 ? 3.685 -0.027 -2.379 1.00 85.56 108 PHE A N 1
ATOM 902 C CA . PHE A 1 108 ? 2.630 -1.047 -2.449 1.00 85.56 108 PHE A CA 1
ATOM 903 C C . PHE A 1 108 ? 2.724 -2.079 -1.308 1.00 85.56 108 PHE A C 1
ATOM 905 O O . PHE A 1 108 ? 1.703 -2.511 -0.783 1.00 85.56 108 PHE A O 1
ATOM 912 N N . VAL A 1 109 ? 3.939 -2.442 -0.881 1.00 89.69 109 VAL A N 1
ATOM 913 C CA . VAL A 1 109 ? 4.157 -3.383 0.232 1.00 89.69 109 VAL A CA 1
ATOM 914 C C . VAL A 1 109 ? 4.183 -2.651 1.566 1.00 89.69 109 VAL A C 1
ATOM 916 O O . VAL A 1 109 ? 3.530 -3.073 2.520 1.00 89.69 109 VAL A O 1
ATOM 919 N N . TRP A 1 110 ? 4.925 -1.544 1.643 1.00 90.25 110 TRP A N 1
ATOM 920 C CA . TRP A 1 110 ? 5.165 -0.847 2.905 1.00 90.25 110 TRP A CA 1
ATOM 921 C C . TRP A 1 110 ? 3.873 -0.384 3.580 1.00 90.25 110 TRP A C 1
ATOM 923 O O . TRP A 1 110 ? 3.740 -0.542 4.793 1.00 90.25 110 TRP A O 1
ATOM 933 N N . VAL A 1 111 ? 2.892 0.107 2.813 1.00 91.88 111 VAL A N 1
ATOM 934 C CA . VAL A 1 111 ? 1.606 0.585 3.361 1.00 91.88 111 VAL A CA 1
ATOM 935 C C . VAL A 1 111 ? 0.794 -0.508 4.064 1.00 91.88 111 VAL A C 1
ATOM 937 O O . VAL A 1 111 ? -0.078 -0.195 4.870 1.00 91.88 111 VAL A O 1
ATOM 940 N N . LEU A 1 112 ? 1.090 -1.785 3.800 1.00 92.12 112 LEU A N 1
ATOM 941 C CA . LEU A 1 112 ? 0.405 -2.933 4.397 1.00 92.12 112 LEU A CA 1
ATOM 942 C C . LEU A 1 112 ? 1.068 -3.422 5.692 1.00 92.12 112 LEU A C 1
ATOM 944 O O . LEU A 1 112 ? 0.417 -4.103 6.488 1.00 92.12 112 LEU A O 1
ATOM 948 N N . ILE A 1 113 ? 2.334 -3.065 5.941 1.00 90.81 113 ILE A N 1
ATOM 949 C CA . ILE A 1 113 ? 3.099 -3.580 7.087 1.00 90.81 113 ILE A CA 1
ATOM 950 C C . ILE A 1 113 ? 2.444 -3.266 8.433 1.00 90.81 113 ILE A C 1
ATOM 952 O O . ILE A 1 113 ? 2.311 -4.198 9.228 1.00 90.81 113 ILE A O 1
ATOM 956 N N . PRO A 1 114 ? 1.975 -2.036 8.720 1.00 91.06 114 PRO A N 1
ATOM 957 C CA . PRO A 1 114 ? 1.347 -1.762 10.011 1.00 91.06 114 PRO A CA 1
ATOM 958 C C . PRO A 1 114 ? 0.143 -2.672 10.288 1.00 91.06 114 PRO A C 1
ATOM 960 O O . PRO A 1 114 ? -0.062 -3.108 11.417 1.00 91.06 114 PRO A O 1
ATOM 963 N N . PHE A 1 115 ? -0.615 -3.052 9.255 1.00 91.88 115 PHE A N 1
ATOM 964 C CA . PHE A 1 115 ? -1.767 -3.948 9.391 1.00 91.88 115 PHE A CA 1
ATOM 965 C C . PHE A 1 115 ? -1.376 -5.408 9.659 1.00 91.88 115 PHE A C 1
ATOM 967 O O . PHE A 1 115 ? -2.156 -6.145 10.267 1.00 91.88 115 PHE A O 1
ATOM 974 N N . ALA A 1 116 ? -0.170 -5.813 9.255 1.00 90.81 116 ALA A N 1
ATOM 975 C CA . ALA A 1 116 ? 0.414 -7.123 9.535 1.00 90.81 116 ALA A CA 1
ATOM 976 C C . ALA A 1 116 ? 0.981 -7.251 10.966 1.00 90.81 116 ALA A C 1
ATOM 978 O O . ALA A 1 116 ? 1.229 -8.370 11.442 1.00 90.81 116 ALA A O 1
ATOM 979 N N . LEU A 1 117 ? 1.171 -6.131 11.670 1.00 90.44 117 LEU A N 1
ATOM 980 C CA . LEU A 1 117 ? 1.628 -6.118 13.057 1.00 90.44 117 LEU A CA 1
ATOM 981 C C . LEU A 1 117 ? 0.493 -6.485 14.039 1.00 90.44 117 LEU A C 1
ATOM 983 O O . LEU A 1 117 ? -0.693 -6.309 13.731 1.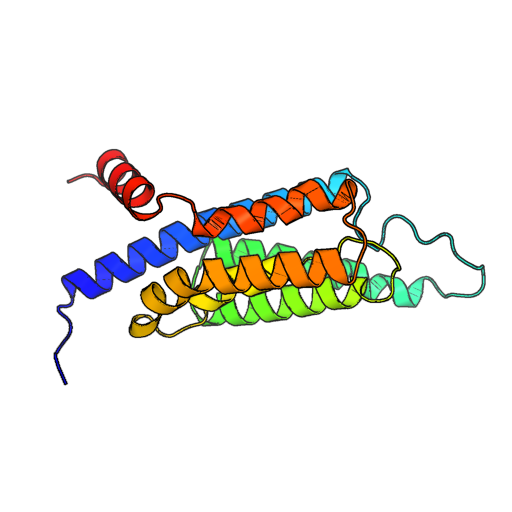00 90.44 117 LEU A O 1
ATOM 987 N N . PRO A 1 118 ? 0.838 -7.008 15.235 1.00 88.38 118 PRO A N 1
ATOM 988 C CA . PRO A 1 118 ? -0.101 -7.111 16.352 1.00 88.38 118 PRO A CA 1
ATOM 989 C C . PRO A 1 118 ? -0.674 -5.739 16.734 1.00 88.38 118 PRO A C 1
ATOM 991 O O . PRO A 1 118 ? 0.032 -4.739 16.624 1.00 88.38 118 PRO A O 1
ATOM 994 N N . ASP A 1 119 ? -1.910 -5.703 17.238 1.00 86.94 119 ASP A N 1
ATOM 995 C CA . ASP A 1 119 ? -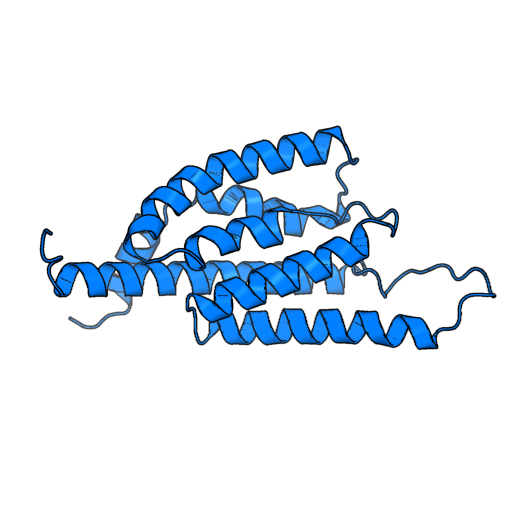2.661 -4.454 17.462 1.00 86.94 119 ASP A CA 1
ATOM 996 C C . ASP A 1 119 ? -1.924 -3.445 18.356 1.00 86.94 119 ASP A C 1
ATOM 998 O O . ASP A 1 119 ? -1.846 -2.272 18.000 1.00 86.94 119 ASP A O 1
ATOM 1002 N N . ARG A 1 120 ? -1.252 -3.913 19.417 1.00 87.12 120 ARG A N 1
ATOM 1003 C CA . ARG A 1 120 ? -0.418 -3.074 20.302 1.00 87.12 120 ARG A CA 1
ATOM 1004 C C . ARG A 1 120 ? 0.676 -2.267 19.586 1.00 87.12 120 ARG A C 1
ATOM 1006 O O . ARG A 1 120 ? 1.093 -1.232 20.078 1.00 87.12 120 ARG A O 1
ATOM 1013 N N . TRP A 1 121 ? 1.153 -2.740 18.433 1.00 90.38 121 TRP A N 1
ATOM 1014 C CA . TRP A 1 121 ? 2.221 -2.096 17.658 1.00 90.38 121 TRP A CA 1
ATOM 1015 C C . TRP A 1 121 ? 1.692 -1.326 16.445 1.00 90.38 121 TRP A C 1
ATOM 1017 O O . TRP A 1 121 ? 2.479 -0.758 15.689 1.00 90.38 121 TRP A O 1
ATOM 1027 N N . PHE A 1 122 ? 0.375 -1.324 16.216 1.00 91.50 122 PHE A N 1
ATOM 1028 C CA . PHE A 1 122 ? -0.212 -0.729 15.020 1.00 91.50 122 PHE A CA 1
ATOM 1029 C C . PHE A 1 122 ? 0.082 0.770 14.926 1.00 91.50 122 PHE A C 1
ATOM 1031 O O . PHE A 1 122 ? 0.579 1.220 13.897 1.00 91.50 122 PHE A O 1
ATOM 1038 N N . LEU A 1 123 ? -0.188 1.534 15.991 1.00 90.25 123 LEU A N 1
ATOM 1039 C CA . LEU A 1 123 ? -0.021 2.992 15.986 1.00 90.25 123 LEU A CA 1
ATOM 1040 C C . LEU A 1 123 ? 1.447 3.402 15.840 1.00 90.25 123 LEU A C 1
ATOM 1042 O O . LEU A 1 123 ? 1.762 4.272 15.031 1.00 90.25 123 LEU A O 1
ATOM 1046 N N . GLU A 1 124 ? 2.352 2.739 16.562 1.00 91.31 124 GLU A N 1
ATOM 1047 C CA . GLU A 1 124 ? 3.793 2.977 16.435 1.00 91.31 124 GLU A CA 1
ATOM 1048 C C . GLU A 1 124 ? 4.297 2.639 15.028 1.00 91.31 124 GLU A C 1
ATOM 1050 O O . GLU A 1 124 ? 4.987 3.442 14.395 1.00 91.31 124 GLU A O 1
ATOM 1055 N N . GLY A 1 125 ? 3.887 1.483 14.494 1.00 90.06 125 GLY A N 1
ATOM 1056 C CA . GLY A 1 125 ? 4.202 1.075 13.128 1.00 90.06 125 GLY A CA 1
ATOM 1057 C C . GLY A 1 125 ? 3.649 2.051 12.088 1.00 90.06 125 GLY A C 1
ATOM 1058 O O . GLY A 1 125 ? 4.333 2.373 11.117 1.00 90.06 125 GLY A O 1
ATOM 1059 N N . TRP A 1 126 ? 2.443 2.576 12.309 1.00 92.25 126 TRP A N 1
ATOM 1060 C CA . TRP A 1 126 ? 1.821 3.573 11.442 1.00 92.25 126 TRP A CA 1
ATOM 1061 C C . TRP A 1 126 ? 2.574 4.908 11.459 1.00 92.25 126 TRP A C 1
ATOM 1063 O O . TRP A 1 126 ? 2.845 5.485 10.407 1.00 92.25 126 TRP A O 1
ATOM 1073 N N . LEU A 1 127 ? 2.980 5.390 12.635 1.00 90.50 127 LEU A N 1
ATOM 1074 C CA . LEU A 1 127 ? 3.764 6.621 12.767 1.00 90.50 127 LEU A CA 1
ATOM 1075 C C . LEU A 1 127 ? 5.155 6.495 12.134 1.00 90.50 127 LEU A C 1
ATOM 1077 O O . LEU A 1 127 ? 5.651 7.463 11.551 1.00 90.50 127 LEU A O 1
ATOM 1081 N N . GLY A 1 128 ? 5.771 5.313 12.219 1.00 89.88 128 GLY A N 1
ATOM 1082 C CA . GLY A 1 128 ? 7.039 5.002 11.560 1.00 89.88 128 GLY A CA 1
ATOM 1083 C C . GLY A 1 128 ? 6.926 4.884 10.036 1.00 89.88 128 GLY A C 1
ATOM 1084 O O . GLY A 1 128 ? 7.883 5.202 9.324 1.00 89.88 128 GLY A O 1
ATOM 1085 N N . LEU A 1 129 ? 5.752 4.501 9.517 1.00 92.12 129 LEU A N 1
ATOM 1086 C CA . LEU A 1 129 ? 5.524 4.269 8.089 1.00 92.12 129 LEU A CA 1
ATOM 1087 C C . LEU A 1 129 ? 5.873 5.489 7.229 1.00 92.12 129 LEU A C 1
ATOM 1089 O O . LEU A 1 129 ? 6.427 5.321 6.146 1.00 92.12 129 LEU A O 1
ATOM 1093 N N . LYS A 1 130 ? 5.611 6.715 7.703 1.00 88.75 130 LYS A N 1
ATOM 1094 C CA . LYS A 1 130 ? 5.934 7.944 6.953 1.00 88.75 130 LYS A CA 1
ATOM 1095 C C . LYS A 1 130 ? 7.421 8.051 6.613 1.00 88.75 130 LYS A C 1
ATOM 1097 O O . LYS A 1 130 ? 7.772 8.429 5.500 1.00 88.75 130 LYS A O 1
ATOM 1102 N N . TRP A 1 131 ? 8.289 7.671 7.550 1.00 89.56 131 TRP A N 1
ATOM 1103 C CA . TRP A 1 131 ? 9.735 7.713 7.360 1.00 89.56 131 TRP A CA 1
ATOM 1104 C C . TRP A 1 131 ? 10.196 6.588 6.444 1.00 89.56 131 TRP A C 1
ATOM 1106 O O . TRP A 1 131 ? 11.004 6.828 5.554 1.00 89.56 131 TRP A O 1
ATOM 1116 N N . ILE A 1 132 ? 9.629 5.389 6.607 1.00 91.69 132 ILE A N 1
ATOM 1117 C CA . ILE A 1 132 ? 9.911 4.243 5.734 1.00 91.69 132 ILE A CA 1
ATOM 1118 C C . ILE A 1 132 ? 9.533 4.572 4.288 1.00 91.69 132 ILE A C 1
ATOM 1120 O O . ILE A 1 132 ? 10.346 4.386 3.388 1.00 91.69 132 ILE A O 1
ATOM 1124 N N . LEU A 1 133 ? 8.332 5.109 4.060 1.00 91.88 133 LEU A N 1
ATOM 1125 C CA . LEU A 1 133 ? 7.876 5.510 2.732 1.00 91.88 133 LEU A CA 1
ATOM 1126 C C . LEU A 1 133 ? 8.736 6.632 2.150 1.00 91.88 133 LEU A C 1
ATOM 1128 O O . LEU A 1 133 ? 9.120 6.546 0.988 1.00 91.88 133 LEU A O 1
ATOM 1132 N N . LEU A 1 134 ? 9.098 7.643 2.941 1.00 88.88 134 LEU A N 1
ATOM 1133 C CA . LEU A 1 134 ? 9.971 8.719 2.473 1.00 88.88 134 LEU A CA 1
ATOM 1134 C C . LEU A 1 134 ? 11.353 8.194 2.057 1.00 88.88 134 LEU A C 1
ATOM 1136 O O . LEU A 1 134 ? 11.808 8.477 0.952 1.00 88.88 134 LEU A O 1
ATOM 1140 N N . ILE A 1 135 ? 11.998 7.391 2.909 1.00 89.88 135 ILE A N 1
ATOM 1141 C CA . ILE A 1 135 ? 13.293 6.763 2.607 1.00 89.88 135 ILE A CA 1
ATOM 1142 C C . ILE A 1 135 ? 13.167 5.888 1.358 1.00 89.88 135 ILE A C 1
ATOM 1144 O O . ILE A 1 135 ? 14.006 5.955 0.464 1.00 89.88 135 ILE A O 1
ATOM 1148 N N . SER A 1 136 ? 12.091 5.108 1.263 1.00 87.38 136 SER A N 1
ATOM 1149 C CA . SER A 1 136 ? 11.840 4.233 0.126 1.00 87.38 136 SER A CA 1
ATOM 1150 C C . SER A 1 136 ? 11.646 5.006 -1.181 1.00 87.38 136 SER A C 1
ATOM 1152 O O . SER A 1 136 ? 12.128 4.545 -2.213 1.00 87.38 136 SER A O 1
ATOM 1154 N N . LEU A 1 137 ? 10.981 6.167 -1.156 1.00 86.62 137 LEU A N 1
ATOM 1155 C CA . LEU A 1 137 ? 10.829 7.035 -2.325 1.00 86.62 137 LEU A CA 1
ATOM 1156 C C . LEU A 1 137 ? 12.172 7.615 -2.762 1.00 86.62 137 LEU A C 1
ATOM 1158 O O . LEU A 1 137 ? 12.480 7.603 -3.949 1.00 86.62 137 LEU A O 1
ATOM 1162 N N . LEU A 1 138 ? 12.967 8.109 -1.808 1.00 87.62 138 LEU A N 1
ATOM 1163 C CA . LEU A 1 138 ? 14.278 8.698 -2.081 1.00 87.62 138 LEU A CA 1
ATOM 1164 C C . LEU A 1 138 ? 15.244 7.662 -2.667 1.00 87.62 138 LEU A C 1
ATOM 1166 O O . LEU A 1 138 ? 15.890 7.934 -3.674 1.00 87.62 138 LEU A O 1
ATOM 1170 N N . LEU A 1 139 ? 15.293 6.458 -2.089 1.00 84.75 139 LEU A N 1
ATOM 1171 C CA . LEU A 1 139 ? 16.093 5.349 -2.614 1.00 84.75 139 LEU A CA 1
ATOM 1172 C C . LEU A 1 139 ? 15.616 4.911 -4.001 1.00 84.75 139 LEU A C 1
ATOM 1174 O O . LEU A 1 139 ? 16.437 4.673 -4.885 1.00 84.75 139 LEU A O 1
ATOM 1178 N N . HIS A 1 140 ? 14.298 4.838 -4.205 1.00 80.06 140 HIS A N 1
ATOM 1179 C CA . HIS A 1 140 ? 13.732 4.499 -5.505 1.00 80.06 140 HIS A CA 1
ATOM 1180 C C . HIS A 1 140 ? 14.096 5.544 -6.565 1.00 80.06 140 HIS A C 1
ATOM 1182 O O . HIS A 1 140 ? 14.610 5.176 -7.612 1.00 80.06 140 HIS A O 1
ATOM 1188 N N . ALA A 1 141 ? 13.904 6.834 -6.276 1.00 80.75 141 ALA A N 1
ATOM 1189 C CA . ALA A 1 141 ? 14.224 7.927 -7.193 1.00 80.75 141 ALA A CA 1
ATOM 1190 C C . ALA A 1 141 ? 15.730 8.049 -7.485 1.00 80.75 141 ALA A C 1
ATOM 1192 O O . ALA A 1 141 ? 16.109 8.502 -8.562 1.00 80.75 141 ALA A O 1
ATOM 1193 N N . TRP A 1 142 ? 16.585 7.655 -6.535 1.00 82.56 142 TRP A N 1
ATOM 1194 C CA . TRP A 1 142 ? 18.035 7.621 -6.722 1.00 82.56 142 TRP A CA 1
ATOM 1195 C C . TRP A 1 142 ? 18.477 6.488 -7.654 1.00 82.56 142 TRP A C 1
ATOM 1197 O O . TRP A 1 142 ? 19.387 6.670 -8.459 1.00 82.56 142 TRP A O 1
ATOM 1207 N N . TRP A 1 143 ? 17.857 5.311 -7.532 1.00 77.19 143 TRP A N 1
ATOM 1208 C CA . TRP A 1 143 ? 18.295 4.109 -8.244 1.00 77.19 143 TRP A CA 1
ATOM 1209 C C . TRP A 1 143 ? 17.580 3.886 -9.581 1.00 77.19 143 TRP A C 1
ATOM 1211 O O . TRP A 1 143 ? 18.156 3.304 -10.499 1.00 77.19 143 TRP A O 1
ATOM 1221 N N . LEU A 1 144 ? 16.337 4.354 -9.705 1.00 70.56 144 LEU A N 1
ATOM 1222 C CA . LEU A 1 144 ? 15.496 4.182 -10.883 1.00 70.56 144 LEU A CA 1
ATOM 1223 C C . LEU A 1 144 ? 14.882 5.525 -11.305 1.00 70.56 144 LEU A C 1
ATOM 1225 O O . LEU A 1 144 ? 14.361 6.265 -10.465 1.00 70.56 144 LEU A O 1
ATOM 1229 N N . PRO A 1 145 ? 14.886 5.853 -12.610 1.00 70.12 145 PRO A N 1
ATOM 1230 C CA . PRO A 1 145 ? 14.226 7.054 -13.093 1.00 70.12 145 PRO A CA 1
ATOM 1231 C C . PRO A 1 145 ? 12.721 6.963 -12.827 1.00 70.12 145 PRO A C 1
ATOM 1233 O O . PRO A 1 145 ? 12.068 5.973 -13.164 1.00 70.12 145 PRO A O 1
ATOM 1236 N N . LEU A 1 146 ? 12.154 8.015 -12.236 1.00 75.38 146 LEU A N 1
ATOM 1237 C CA . LEU A 1 146 ? 10.720 8.081 -11.974 1.00 75.38 146 LEU A CA 1
ATOM 1238 C C . LEU A 1 146 ? 9.944 8.110 -13.297 1.00 75.38 146 LEU A C 1
ATOM 1240 O O . LEU A 1 146 ? 10.171 8.964 -14.151 1.00 75.38 146 LEU A O 1
ATOM 1244 N N . SER A 1 147 ? 8.982 7.201 -13.452 1.00 76.62 147 SER A N 1
ATOM 1245 C CA . SER A 1 147 ? 8.093 7.182 -14.616 1.00 76.62 147 SER A CA 1
ATOM 1246 C C . SER A 1 147 ? 6.801 7.948 -14.384 1.00 76.62 147 SER A C 1
ATOM 1248 O O . SER A 1 147 ? 6.142 7.786 -13.357 1.00 76.62 147 SER A O 1
ATOM 1250 N N . VAL A 1 148 ? 6.376 8.694 -15.405 1.00 78.06 148 VAL A N 1
ATOM 1251 C CA . VAL A 1 148 ? 5.046 9.320 -15.472 1.00 78.06 148 VAL A CA 1
ATOM 1252 C C . VAL A 1 148 ? 3.933 8.265 -15.422 1.00 78.06 148 VAL A C 1
ATOM 1254 O O . VAL A 1 148 ? 2.894 8.487 -14.808 1.00 78.06 148 VAL A O 1
ATOM 1257 N N . LYS A 1 149 ? 4.162 7.064 -15.975 1.00 76.56 149 LYS A N 1
ATOM 1258 C CA . LYS A 1 149 ? 3.185 5.960 -15.917 1.00 76.56 149 LYS A CA 1
ATOM 1259 C C . LYS A 1 149 ? 2.968 5.431 -14.493 1.00 76.56 149 LYS A C 1
ATOM 1261 O O . LYS A 1 149 ? 1.941 4.823 -14.222 1.00 76.56 149 LYS A O 1
ATOM 1266 N N . ALA A 1 150 ? 3.911 5.674 -13.581 1.00 76.75 150 ALA A N 1
ATOM 1267 C CA . ALA A 1 150 ? 3.834 5.250 -12.186 1.00 76.75 150 ALA A CA 1
ATOM 1268 C C . ALA A 1 150 ? 3.241 6.320 -11.247 1.00 76.75 150 ALA A C 1
ATOM 1270 O O . ALA A 1 150 ? 3.122 6.062 -10.048 1.00 76.75 150 ALA A O 1
ATOM 1271 N N . ILE A 1 151 ? 2.806 7.477 -11.776 1.00 84.44 151 ILE A N 1
ATOM 1272 C CA . ILE A 1 151 ? 2.158 8.550 -10.999 1.00 84.44 151 ILE A CA 1
ATOM 1273 C C . ILE A 1 151 ? 1.029 8.033 -10.097 1.00 84.44 151 ILE A C 1
ATOM 1275 O O . ILE A 1 151 ? 1.050 8.374 -8.912 1.00 84.44 151 ILE A O 1
ATOM 1279 N N . PRO A 1 152 ? 0.093 7.177 -10.567 1.00 86.50 152 PRO A N 1
ATOM 1280 C CA . PRO A 1 152 ? -0.937 6.623 -9.692 1.00 86.50 152 PRO A CA 1
ATOM 1281 C C . PRO A 1 152 ? -0.339 5.904 -8.478 1.00 86.50 152 PRO A C 1
ATOM 1283 O O . PRO A 1 152 ? -0.783 6.119 -7.356 1.00 86.50 152 PRO A O 1
ATOM 1286 N N . GLY A 1 153 ? 0.730 5.128 -8.671 1.00 86.50 153 GLY A N 1
ATOM 1287 C CA . GLY A 1 153 ? 1.435 4.451 -7.585 1.00 86.50 153 GLY A CA 1
ATOM 1288 C C . GLY A 1 153 ? 2.091 5.415 -6.594 1.00 86.50 153 GLY A C 1
ATOM 1289 O O . GLY A 1 153 ? 2.110 5.141 -5.395 1.00 86.50 153 GLY A O 1
ATOM 1290 N N . TYR A 1 154 ? 2.619 6.552 -7.054 1.00 87.44 154 TYR A N 1
ATOM 1291 C CA . TYR A 1 154 ? 3.281 7.515 -6.167 1.00 87.44 154 TYR A CA 1
ATOM 1292 C C . TYR A 1 154 ? 2.327 8.181 -5.171 1.00 87.44 154 TYR A C 1
ATOM 1294 O O . TYR A 1 154 ? 2.758 8.653 -4.121 1.00 87.44 154 TYR A O 1
ATOM 1302 N N . THR A 1 155 ? 1.022 8.158 -5.433 1.00 90.19 155 THR A N 1
ATOM 1303 C CA . THR A 1 155 ? 0.027 8.660 -4.476 1.00 90.19 155 THR A CA 1
ATOM 1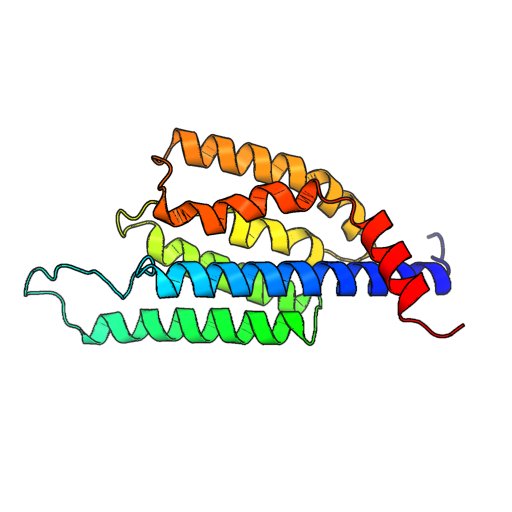304 C C . THR A 1 155 ? 0.033 7.891 -3.147 1.00 90.19 155 THR A C 1
ATOM 1306 O O . THR A 1 155 ? -0.315 8.460 -2.115 1.00 90.19 155 THR A O 1
ATOM 1309 N N . LEU A 1 156 ? 0.531 6.645 -3.125 1.00 90.75 156 LEU A N 1
ATOM 1310 C CA . LEU A 1 156 ? 0.688 5.855 -1.897 1.00 90.75 156 LEU A CA 1
ATOM 1311 C C . LEU A 1 156 ? 1.651 6.489 -0.889 1.00 90.75 156 LEU A C 1
ATOM 1313 O O . LEU A 1 156 ? 1.493 6.283 0.310 1.00 90.75 156 LEU A O 1
ATOM 1317 N N . TYR A 1 157 ? 2.618 7.293 -1.339 1.00 90.56 157 TYR A N 1
ATOM 1318 C CA . TYR A 1 157 ? 3.537 7.990 -0.435 1.00 90.56 157 TYR A CA 1
ATOM 1319 C C . TYR A 1 157 ? 2.838 9.078 0.395 1.00 90.56 157 TYR A C 1
ATOM 1321 O O . TYR A 1 157 ? 3.374 9.501 1.417 1.00 90.56 157 TYR A O 1
ATOM 1329 N N . LEU A 1 158 ? 1.631 9.502 0.001 1.00 90.50 158 LEU A N 1
ATOM 1330 C CA . LEU A 1 158 ? 0.838 10.503 0.717 1.00 90.50 158 LEU A CA 1
ATOM 1331 C C . LEU A 1 158 ? -0.002 9.902 1.853 1.00 90.50 158 LEU A C 1
ATOM 1333 O O . LEU A 1 158 ? -0.408 10.626 2.760 1.00 90.50 158 LEU A O 1
ATOM 1337 N N . ILE A 1 159 ? -0.233 8.585 1.838 1.00 90.75 159 ILE A N 1
ATOM 1338 C CA . ILE A 1 159 ? -1.093 7.874 2.798 1.00 90.75 159 ILE A CA 1
ATOM 1339 C C . ILE A 1 159 ? -0.757 8.183 4.268 1.00 90.75 159 ILE A C 1
ATOM 1341 O O . ILE A 1 159 ? -1.686 8.451 5.033 1.00 90.75 159 ILE A O 1
ATOM 1345 N N . PRO A 1 160 ? 0.515 8.205 4.710 1.00 88.00 160 PRO A N 1
ATOM 1346 C CA . PRO A 1 160 ? 0.832 8.468 6.115 1.00 88.00 160 PRO A CA 1
ATOM 1347 C C . PRO A 1 160 ? 0.531 9.898 6.577 1.00 88.00 160 PRO A C 1
ATOM 1349 O O . PRO A 1 160 ? 0.487 10.143 7.778 1.00 88.00 160 PRO A O 1
ATOM 1352 N N . PHE A 1 161 ? 0.350 10.841 5.647 1.00 88.81 161 PHE A N 1
ATOM 1353 C CA . PHE A 1 161 ? 0.097 12.255 5.942 1.00 88.81 161 PHE A CA 1
ATOM 1354 C C . PHE A 1 161 ? -1.393 12.597 6.011 1.00 88.81 161 PHE A C 1
ATOM 1356 O O . PHE A 1 161 ? -1.757 13.716 6.369 1.00 88.81 161 PHE A O 1
ATOM 1363 N N . ILE A 1 162 ? -2.264 11.646 5.675 1.00 91.44 162 ILE A N 1
ATOM 1364 C CA . ILE A 1 162 ? -3.707 11.810 5.817 1.00 91.44 162 ILE A CA 1
ATOM 1365 C C . ILE A 1 162 ? -4.053 11.923 7.310 1.00 91.44 162 ILE A C 1
ATOM 1367 O O . ILE A 1 162 ? -3.552 11.165 8.143 1.00 91.44 162 ILE A O 1
ATOM 1371 N N . ALA A 1 163 ? -4.943 12.857 7.653 1.00 92.19 163 ALA A N 1
ATOM 1372 C CA . ALA A 1 163 ? -5.466 13.033 9.008 1.00 92.19 163 ALA A CA 1
ATOM 1373 C C . ALA A 1 163 ? -6.489 11.930 9.356 1.00 92.19 163 ALA A C 1
ATOM 1375 O O . ALA A 1 163 ? -7.689 12.175 9.470 1.00 92.19 163 ALA A O 1
ATOM 1376 N N . TRP A 1 164 ? -6.009 10.691 9.485 1.00 92.88 164 TRP A N 1
ATOM 1377 C CA . TRP A 1 164 ? -6.830 9.488 9.651 1.00 92.88 164 TRP A CA 1
ATOM 1378 C C . TRP A 1 164 ? -7.768 9.538 10.854 1.00 92.88 164 TRP A C 1
ATOM 1380 O O . TRP A 1 164 ? -8.929 9.163 10.727 1.00 92.88 164 TRP A O 1
ATOM 1390 N N . GLU A 1 165 ? -7.297 10.043 11.994 1.00 91.06 165 GLU A N 1
ATOM 1391 C CA . GLU A 1 165 ? -8.114 10.168 13.204 1.00 91.06 165 GLU A CA 1
ATOM 1392 C C . GLU A 1 165 ? -9.319 11.092 12.976 1.00 91.06 165 GLU A C 1
ATOM 1394 O O . GLU A 1 165 ? -10.439 10.769 13.367 1.00 91.06 165 GLU A O 1
ATOM 1399 N N . TYR A 1 166 ? -9.110 12.215 12.282 1.00 90.94 166 TYR A N 1
ATOM 1400 C CA . TYR A 1 166 ? -10.181 13.149 11.939 1.00 90.94 166 TYR A CA 1
ATOM 1401 C C . TYR A 1 166 ? -11.195 12.522 10.974 1.00 90.94 166 TYR A C 1
ATOM 1403 O O . TYR A 1 166 ? -12.404 12.657 11.172 1.00 90.94 166 TYR A O 1
ATOM 1411 N N . LEU A 1 167 ? -10.715 11.797 9.956 1.00 92.06 167 LEU A N 1
ATOM 1412 C CA . LEU A 1 167 ? -11.581 11.086 9.010 1.00 92.06 167 LEU A CA 1
ATOM 1413 C C . LEU A 1 167 ? -12.403 9.996 9.699 1.00 92.06 167 LEU A C 1
ATOM 1415 O O . LEU A 1 167 ? -13.586 9.854 9.402 1.00 92.06 167 LEU A O 1
ATOM 1419 N N . PHE A 1 168 ? -11.793 9.254 10.623 1.00 92.62 168 PHE A N 1
ATOM 1420 C CA . PHE A 1 168 ? -12.481 8.215 11.376 1.00 92.62 168 PHE A CA 1
ATOM 1421 C C . PHE A 1 168 ? -13.563 8.803 12.281 1.00 92.62 168 PHE A C 1
ATOM 1423 O O . PHE A 1 168 ? -14.710 8.380 12.186 1.00 92.62 168 PHE A O 1
ATOM 1430 N N . LYS A 1 169 ? -13.245 9.830 13.083 1.00 89.81 169 LYS A N 1
ATOM 1431 C CA . LYS A 1 169 ? -14.241 10.512 13.930 1.00 89.81 169 LYS A CA 1
ATOM 1432 C C . LYS A 1 169 ? -15.412 11.043 13.102 1.00 89.81 169 LYS A C 1
ATOM 1434 O O . LYS A 1 169 ? -16.560 10.754 13.417 1.00 89.81 169 LYS A O 1
ATOM 1439 N N . SER A 1 170 ? -15.116 11.713 11.987 1.00 88.94 170 SER A N 1
ATOM 1440 C CA . SER A 1 170 ? -16.141 12.235 11.071 1.00 88.94 170 SER A CA 1
ATOM 1441 C C . SER A 1 170 ? -17.010 11.130 10.453 1.00 88.94 170 SER A C 1
ATOM 1443 O O . SER A 1 170 ? -18.196 11.338 10.203 1.00 88.94 170 SER A O 1
ATOM 1445 N N . PHE A 1 171 ? -16.435 9.955 10.175 1.00 89.38 171 PHE A N 1
ATOM 1446 C CA . PHE A 1 171 ? -17.175 8.800 9.668 1.00 89.38 171 PHE A CA 1
ATOM 1447 C C . PHE A 1 171 ? -18.115 8.225 10.734 1.00 89.38 171 PHE A C 1
ATOM 1449 O O . PHE A 1 171 ? -19.298 8.039 10.456 1.00 89.38 171 PHE A O 1
ATOM 1456 N N . MET A 1 172 ? -17.611 8.003 11.949 1.00 87.12 172 MET A N 1
ATOM 1457 C CA . MET A 1 172 ? -18.392 7.445 13.058 1.00 87.12 172 MET A CA 1
ATOM 1458 C C . MET A 1 172 ? -19.555 8.367 13.439 1.00 87.12 172 MET A C 1
ATOM 1460 O O . MET A 1 172 ? -20.691 7.915 13.521 1.00 87.12 172 MET A O 1
ATOM 1464 N N . GLU A 1 173 ? -19.314 9.680 13.545 1.00 84.44 173 GLU A N 1
ATOM 1465 C CA . GLU A 1 173 ? -20.355 10.675 13.847 1.00 84.44 173 GLU A CA 1
ATOM 1466 C C . GLU A 1 173 ? -21.508 10.690 12.835 1.00 84.44 173 GLU A C 1
ATOM 1468 O O . GLU A 1 173 ? -22.639 11.026 13.189 1.00 84.44 173 GLU A O 1
ATOM 1473 N N . LYS A 1 174 ? -21.226 10.366 11.567 1.00 83.75 174 LYS A N 1
ATOM 1474 C CA . LYS A 1 174 ? -22.198 10.462 10.474 1.00 83.75 174 LYS A CA 1
ATOM 1475 C C . LYS A 1 174 ? -22.938 9.155 10.193 1.00 83.75 174 LYS A C 1
ATOM 1477 O O . LYS A 1 174 ? -24.065 9.212 9.702 1.00 83.75 174 LYS A O 1
ATOM 1482 N N . TYR A 1 175 ? -22.310 8.005 10.432 1.00 76.44 175 TYR A N 1
ATOM 1483 C CA . TYR A 1 175 ? -22.816 6.708 9.972 1.00 76.44 175 TYR A CA 1
ATOM 1484 C C . TYR A 1 175 ? -23.116 5.703 11.082 1.00 76.44 175 TYR A C 1
ATOM 1486 O O . TYR A 1 175 ? -23.807 4.724 10.799 1.00 76.44 175 TYR A O 1
ATOM 1494 N N . GLU A 1 176 ? -22.676 5.930 12.321 1.00 66.19 176 GLU A N 1
ATOM 1495 C CA . GLU A 1 176 ? -23.139 5.119 13.447 1.00 66.19 176 GLU A CA 1
ATOM 1496 C C . GLU A 1 176 ? -24.342 5.776 14.136 1.00 66.19 176 GLU A C 1
ATOM 1498 O O . GLU A 1 176 ? -24.244 6.914 14.606 1.00 66.19 176 GLU A O 1
ATOM 1503 N N . PRO A 1 177 ? -25.506 5.098 14.191 1.00 55.62 177 PRO A N 1
ATOM 1504 C CA . PRO A 1 177 ? -26.614 5.565 15.006 1.00 55.62 177 PRO A CA 1
ATOM 1505 C C . PRO A 1 177 ? -26.225 5.444 16.485 1.00 55.62 177 PRO A C 1
ATOM 1507 O O . PRO A 1 177 ? -25.771 4.388 16.923 1.00 55.62 177 PRO A O 1
ATOM 1510 N N . LYS A 1 178 ? -26.390 6.544 17.227 1.00 52.56 178 LYS A N 1
ATOM 1511 C CA . LYS A 1 178 ? -26.236 6.582 18.688 1.00 52.56 178 LYS A CA 1
ATOM 1512 C C . LYS A 1 178 ? -27.272 5.717 19.395 1.00 52.56 178 LYS A C 1
ATOM 1514 O O . LYS A 1 178 ? -28.430 5.698 18.917 1.00 52.56 178 LYS A O 1
#

Foldseek 3Di:
DDDDDVVVVVVLVLLLLVLQLVVLVLVLVLLVLLVVVLVQLLSDDPDPPPDDCVVVVVLVVLSVVLNVLSVVCNVPPALVSLVVNLVSQVVNLVVCPPSLRLQNQNLSNLVSVLRNDDSVCNVVSLLCSLVVLVVSVVVSVVPHPHDPSNVSVNVSNCSSVDPSVVVSVVCCVVPPDD

Organism: NCBI:txid1751071

pLDDT: mean 78.7, std 14.96, range [39.25, 93.94]

Mean predicted aligned error: 8.44 Å

Radius of gyration: 18.25 Å; Cα contacts (8 Å, |Δi|>4): 164; chains: 1; bounding box: 45×33×64 Å

Sequence (178 aa):
MEQENPSETNTLQEYKKFMARIIAGWLFLIFLCLWMSNALPFDHVDFPGFIDPSYFQVDVWKWIFTSTFLLIFLILPGRYTAIILAFLMGFFIYTYLYTGRALFNPAFVWVLIPFALPDRWFLEGWLGLKWILLISLLLHAWWLPLSVKAIPGYTLYLIPFIAWEYLFKSFMEKYEPK

Secondary struc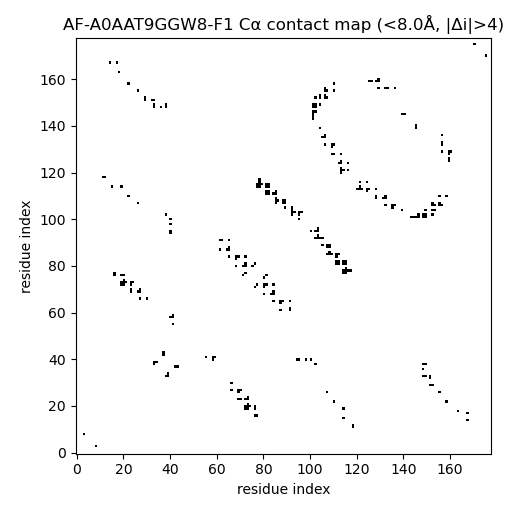ture (DSSP, 8-state):
-----HHHHHHHHHHHHHHHHHHHHHHHHHHHHHHHTT-STTS-----TTS-GGGGHHHHHHHHHHHHHHHHHHHS--HHHHHHHHHHHHHHHHHHTTS--TT--THHHHTTHHHHS-GGGHHHHHHHHHHHHHHHHHHHHHHSPPPGGGHHHHGGGGGGGS-HHHHHHHHHHHHS--

Solvent-accessible surface area (backbone atoms only — not comparable to full-atom values): 10106 Å² total; per-residue (Å²): 134,83,81,78,56,72,70,59,57,50,52,52,52,51,51,50,38,52,51,39,29,55,51,31,51,50,51,50,52,32,54,51,54,30,52,79,64,56,60,44,82,85,69,69,69,86,70,64,97,81,71,66,70,76,70,54,57,62,56,57,50,51,51,52,52,39,55,50,44,41,53,47,25,39,76,54,55,41,41,67,46,27,45,52,41,26,49,41,40,44,53,57,41,54,67,32,72,80,65,84,48,51,63,62,55,70,50,71,28,58,76,29,48,33,51,44,41,60,75,94,47,25,66,62,40,44,67,49,41,45,56,53,40,49,52,51,49,53,54,44,55,73,77,41,71,83,37,79,81,27,49,62,62,56,55,56,68,50,58,64,75,54,66,58,69,62,55,49,52,56,45,47,74,73,72,53,86,130